Protein AF-A0A851IDZ9-F1 (afdb_monomer_lite)

Structure (mmCIF, N/CA/C/O backbone):
data_AF-A0A851IDZ9-F1
#
_entry.id   AF-A0A851IDZ9-F1
#
loop_
_atom_site.group_PDB
_atom_site.id
_atom_site.type_symbol
_atom_site.label_atom_id
_atom_site.label_alt_id
_atom_site.label_comp_id
_atom_site.label_asym_id
_atom_site.label_entity_id
_atom_site.label_seq_id
_atom_site.pdbx_PDB_ins_code
_atom_site.Cartn_x
_atom_site.Cartn_y
_atom_site.Cartn_z
_atom_site.occupancy
_atom_site.B_iso_or_equiv
_atom_site.auth_seq_id
_atom_site.auth_comp_id
_atom_site.auth_asym_id
_atom_site.auth_atom_id
_atom_site.pdbx_PDB_model_num
ATOM 1 N N . MET A 1 1 ? -1.027 18.548 -7.393 1.00 31.14 1 MET A N 1
ATOM 2 C CA . MET A 1 1 ? -0.054 17.933 -8.319 1.00 31.14 1 MET A CA 1
ATOM 3 C C . MET A 1 1 ? 0.039 16.467 -7.934 1.00 31.14 1 MET A C 1
ATOM 5 O O . MET A 1 1 ? -0.085 16.217 -6.736 1.00 31.14 1 MET A O 1
ATOM 9 N N . PRO A 1 2 ? 0.112 15.512 -8.876 1.00 32.09 2 PRO A N 1
ATOM 10 C CA . PRO A 1 2 ? 0.252 14.112 -8.500 1.00 32.09 2 PRO A CA 1
ATOM 11 C C . PRO A 1 2 ? 1.582 13.961 -7.755 1.00 32.09 2 PRO A C 1
ATOM 13 O O . PRO A 1 2 ? 2.601 14.495 -8.183 1.00 32.09 2 PRO A O 1
ATOM 16 N N . SER A 1 3 ? 1.532 13.347 -6.579 1.00 38.06 3 SER A N 1
ATOM 17 C CA . SER A 1 3 ? 2.697 13.054 -5.751 1.00 38.06 3 SER A CA 1
ATOM 18 C C . SER A 1 3 ? 3.421 11.855 -6.362 1.00 38.06 3 SER A C 1
ATOM 20 O O . SER A 1 3 ? 3.172 10.710 -5.983 1.00 38.06 3 SER A O 1
ATOM 22 N N . GLU A 1 4 ? 4.211 12.110 -7.397 1.00 49.88 4 GLU A N 1
ATOM 23 C CA . GLU A 1 4 ? 5.034 11.104 -8.064 1.00 49.88 4 GLU A CA 1
ATOM 24 C C . GLU A 1 4 ? 6.410 11.092 -7.390 1.00 49.88 4 GLU A C 1
ATOM 26 O O . GLU A 1 4 ? 7.026 12.140 -7.203 1.00 49.88 4 GLU A O 1
ATOM 31 N N . ALA A 1 5 ? 6.875 9.916 -6.962 1.00 55.44 5 ALA A N 1
ATOM 32 C CA . ALA A 1 5 ? 8.183 9.782 -6.331 1.00 55.44 5 ALA A CA 1
ATOM 33 C C . ALA A 1 5 ? 9.280 10.003 -7.384 1.00 55.44 5 ALA A C 1
ATOM 35 O O . ALA A 1 5 ? 9.363 9.237 -8.346 1.00 55.44 5 ALA A O 1
ATOM 36 N N . TYR A 1 6 ? 10.113 11.035 -7.207 1.00 66.38 6 TYR A N 1
ATOM 37 C CA . TYR A 1 6 ? 11.166 11.405 -8.165 1.00 66.38 6 TYR A CA 1
ATOM 38 C C . TYR A 1 6 ? 12.322 10.415 -8.213 1.00 66.38 6 TYR A C 1
ATOM 40 O O . TYR A 1 6 ? 12.927 10.240 -9.266 1.00 66.38 6 TYR A O 1
ATOM 48 N N . TYR A 1 7 ? 12.606 9.755 -7.096 1.00 65.25 7 TYR A N 1
ATOM 49 C CA . TYR A 1 7 ? 13.615 8.714 -7.005 1.00 65.25 7 TYR A CA 1
ATOM 50 C C . TYR A 1 7 ? 13.026 7.513 -6.274 1.00 65.25 7 TYR A C 1
ATOM 52 O O . TYR A 1 7 ? 12.193 7.654 -5.380 1.00 65.25 7 TYR A O 1
ATOM 60 N N . THR A 1 8 ? 13.411 6.311 -6.678 1.00 67.44 8 THR A N 1
ATOM 61 C CA . THR A 1 8 ? 12.934 5.062 -6.084 1.00 67.44 8 THR A CA 1
ATOM 62 C C . THR A 1 8 ? 14.120 4.143 -5.871 1.00 67.44 8 THR A C 1
ATOM 64 O O . THR A 1 8 ? 14.791 3.763 -6.826 1.00 67.44 8 THR A O 1
ATOM 67 N N . LEU A 1 9 ? 14.368 3.791 -4.612 1.00 65.50 9 LEU A N 1
ATOM 68 C CA . LEU A 1 9 ? 15.303 2.741 -4.234 1.00 65.50 9 LEU A CA 1
ATOM 69 C C . LEU A 1 9 ? 14.525 1.455 -4.014 1.00 65.50 9 LEU A C 1
ATOM 71 O O . LEU A 1 9 ? 13.500 1.434 -3.332 1.00 65.50 9 LEU A O 1
ATOM 75 N N . LEU A 1 10 ? 15.033 0.377 -4.580 1.00 58.62 10 LEU A N 1
ATOM 76 C CA . LEU A 1 10 ? 14.329 -0.879 -4.639 1.00 58.62 10 LEU A CA 1
ATOM 77 C C . LEU A 1 10 ? 15.283 -2.015 -4.293 1.00 58.62 10 LEU A C 1
ATOM 79 O O . LEU A 1 10 ? 16.292 -2.198 -4.958 1.00 58.62 10 LEU A O 1
ATOM 83 N N . ILE A 1 11 ? 14.986 -2.774 -3.240 1.00 51.00 11 ILE A N 1
ATOM 84 C CA . ILE A 1 11 ? 15.907 -3.775 -2.690 1.00 51.00 11 ILE A CA 1
ATOM 85 C C . ILE A 1 11 ? 15.270 -5.159 -2.804 1.00 51.00 11 ILE A C 1
ATOM 87 O O . ILE A 1 11 ? 14.177 -5.383 -2.287 1.00 51.00 11 ILE A O 1
ATOM 91 N N . ASN A 1 12 ? 15.958 -6.103 -3.451 1.00 42.69 12 ASN A N 1
ATOM 92 C CA . ASN A 1 12 ? 15.480 -7.485 -3.615 1.00 42.69 12 ASN A CA 1
ATOM 93 C C . ASN A 1 12 ? 16.128 -8.487 -2.635 1.00 42.69 12 ASN A C 1
ATOM 95 O O . ASN A 1 12 ? 16.043 -9.696 -2.837 1.00 42.69 12 ASN A O 1
ATOM 99 N N . GLY A 1 13 ? 16.798 -7.990 -1.591 1.00 34.16 13 GLY A N 1
ATOM 100 C CA . GLY A 1 13 ? 17.458 -8.791 -0.553 1.00 34.16 13 GLY A CA 1
ATOM 101 C C . GLY A 1 13 ? 18.897 -9.223 -0.868 1.00 34.16 13 GLY A C 1
ATOM 102 O O . GLY A 1 13 ? 19.586 -9.670 0.043 1.00 34.16 13 GLY A O 1
ATOM 103 N N . ASP A 1 14 ? 19.361 -9.053 -2.110 1.00 36.03 14 ASP A N 1
ATOM 104 C CA . ASP A 1 14 ? 20.763 -9.252 -2.534 1.00 36.03 14 ASP A CA 1
ATOM 105 C C . ASP A 1 14 ? 21.365 -7.953 -3.094 1.00 36.03 14 ASP A C 1
ATOM 107 O O . ASP A 1 14 ? 22.528 -7.634 -2.856 1.00 36.03 14 ASP A O 1
ATOM 111 N N . ARG A 1 15 ? 20.562 -7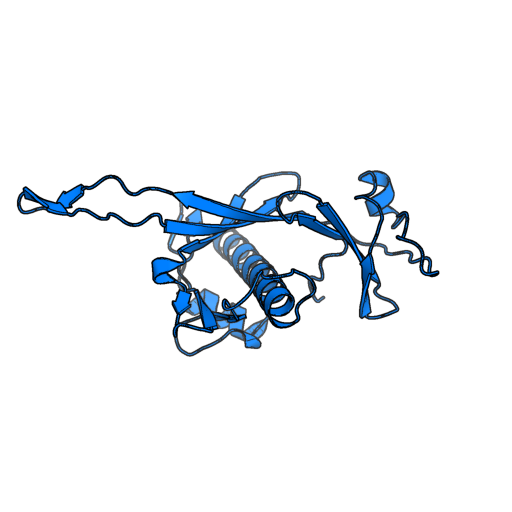.177 -3.832 1.00 41.12 15 ARG A N 1
ATOM 112 C CA . ARG A 1 15 ? 20.981 -5.954 -4.523 1.00 41.12 15 ARG A CA 1
ATOM 113 C C . ARG A 1 15 ? 19.942 -4.859 -4.360 1.00 41.12 15 ARG A C 1
ATOM 115 O O . ARG A 1 15 ? 18.760 -5.130 -4.129 1.00 41.12 15 ARG A O 1
ATOM 122 N N . PHE A 1 16 ? 20.400 -3.628 -4.515 1.00 53.44 16 PHE A N 1
ATOM 123 C CA . PHE A 1 16 ? 19.540 -2.473 -4.680 1.00 53.44 16 PHE A CA 1
ATOM 124 C C . PHE A 1 16 ? 19.518 -2.039 -6.150 1.00 53.44 16 PHE A C 1
ATOM 126 O O . PHE A 1 16 ? 20.484 -2.226 -6.887 1.00 53.44 16 PHE A O 1
ATOM 133 N N . PHE A 1 17 ? 18.383 -1.497 -6.566 1.00 65.50 17 PHE A N 1
ATOM 134 C CA . PHE A 1 17 ? 18.135 -0.909 -7.870 1.00 65.50 17 PHE A CA 1
ATOM 135 C C . PHE A 1 17 ? 17.598 0.491 -7.629 1.00 65.50 17 PHE A C 1
ATOM 137 O O . PHE A 1 17 ? 16.681 0.676 -6.827 1.00 65.50 17 PHE A O 1
ATOM 144 N N . CYS A 1 18 ? 18.160 1.464 -8.324 1.00 72.31 18 CYS A N 1
ATOM 145 C CA . CYS A 1 18 ? 17.776 2.854 -8.182 1.00 72.31 18 CYS A CA 1
ATOM 146 C C . CYS A 1 18 ? 17.076 3.298 -9.463 1.00 72.31 18 CYS A C 1
ATOM 148 O O . CYS A 1 18 ? 17.493 2.946 -10.566 1.00 72.31 18 CYS A O 1
ATOM 150 N N . TYR A 1 19 ? 16.010 4.075 -9.326 1.00 72.62 19 TYR A N 1
ATOM 151 C CA . TYR A 1 19 ? 15.266 4.636 -10.445 1.00 72.62 19 TYR A CA 1
ATOM 152 C C . TYR A 1 19 ? 15.019 6.121 -10.219 1.00 72.62 19 TYR A C 1
ATOM 154 O O . TYR A 1 19 ? 14.838 6.553 -9.082 1.00 72.62 19 TYR A O 1
ATOM 162 N N . LYS A 1 20 ? 14.962 6.890 -11.305 1.00 77.31 20 LYS A N 1
ATOM 163 C CA . LYS A 1 20 ? 14.536 8.290 -11.327 1.00 77.31 20 LYS A CA 1
ATOM 164 C C . LYS A 1 20 ? 13.303 8.435 -12.213 1.00 77.31 20 LYS A C 1
ATOM 166 O O . LYS A 1 20 ? 13.263 7.882 -13.309 1.00 77.31 20 LYS A O 1
ATOM 171 N N . TYR A 1 21 ? 12.307 9.191 -11.773 1.00 72.00 21 TYR A N 1
ATOM 172 C CA . TYR A 1 21 ? 11.156 9.515 -12.600 1.00 72.00 21 TYR A CA 1
ATOM 173 C C . TYR A 1 21 ? 11.508 10.595 -13.629 1.00 72.00 21 TYR A C 1
ATOM 175 O O . TYR A 1 21 ? 11.949 11.697 -13.299 1.00 72.00 21 TYR A O 1
ATOM 183 N N . ALA A 1 22 ? 11.314 10.263 -14.898 1.00 72.62 22 ALA A N 1
ATOM 184 C CA . ALA A 1 22 ? 11.552 11.122 -16.038 1.00 72.62 22 ALA A CA 1
ATOM 185 C C . ALA A 1 22 ? 10.259 11.834 -16.447 1.00 72.62 22 ALA A C 1
ATOM 187 O O . ALA A 1 22 ? 9.504 11.312 -17.268 1.00 72.62 22 ALA A O 1
ATOM 188 N N . THR A 1 23 ? 10.020 13.050 -15.951 1.00 67.19 23 THR A N 1
ATOM 189 C CA . THR A 1 23 ? 8.781 13.802 -16.236 1.00 67.19 23 THR A CA 1
ATOM 190 C C . THR A 1 23 ? 8.528 13.990 -17.736 1.00 67.19 23 THR A C 1
ATOM 192 O O . THR A 1 23 ? 7.392 13.914 -18.190 1.00 67.19 23 THR A O 1
ATOM 195 N N . ASN A 1 24 ? 9.588 14.163 -18.535 1.00 70.31 24 ASN A N 1
ATOM 196 C CA . ASN A 1 24 ? 9.477 14.366 -19.987 1.00 70.31 24 ASN A CA 1
ATOM 197 C C . ASN A 1 24 ? 8.995 13.118 -20.739 1.00 70.31 24 ASN A C 1
ATOM 199 O O . ASN A 1 24 ? 8.400 13.233 -21.807 1.00 70.31 24 ASN A O 1
ATOM 203 N N . ALA A 1 25 ? 9.290 11.935 -20.202 1.00 66.44 25 ALA A N 1
ATOM 204 C CA . ALA A 1 25 ? 8.945 10.650 -20.801 1.00 66.44 25 ALA A CA 1
ATOM 205 C C . ALA A 1 25 ? 7.818 9.932 -20.038 1.00 66.44 25 ALA A C 1
ATOM 207 O O . ALA A 1 25 ? 7.364 8.881 -20.479 1.00 66.44 25 ALA A O 1
ATOM 208 N N . ASN A 1 26 ? 7.363 10.507 -18.918 1.00 68.88 26 ASN A N 1
ATOM 209 C CA . ASN A 1 26 ? 6.345 9.954 -18.029 1.00 68.88 26 ASN A CA 1
ATOM 210 C C . ASN A 1 26 ? 6.640 8.489 -17.640 1.00 68.88 26 ASN A C 1
ATOM 212 O O . ASN A 1 26 ? 5.757 7.630 -17.678 1.00 68.88 26 ASN A O 1
ATOM 216 N N . GLN A 1 27 ? 7.909 8.196 -17.334 1.00 68.56 27 GLN A N 1
ATOM 217 C CA . GLN A 1 27 ? 8.403 6.849 -17.032 1.00 68.56 27 GLN A CA 1
ATOM 218 C C . GLN A 1 27 ? 9.552 6.883 -16.019 1.00 68.56 27 GLN A C 1
ATOM 220 O O . GLN A 1 27 ? 10.217 7.904 -15.866 1.00 68.56 27 GLN A O 1
ATOM 225 N N . TYR A 1 28 ? 9.835 5.755 -15.370 1.00 69.25 28 TYR A N 1
ATOM 226 C CA . TYR A 1 28 ? 11.022 5.592 -14.530 1.00 69.25 28 TYR A CA 1
ATOM 227 C C . TYR A 1 28 ? 12.225 5.133 -15.363 1.00 69.25 28 TYR A C 1
ATOM 229 O O . TYR A 1 28 ? 12.114 4.200 -16.155 1.00 69.25 28 TYR A O 1
ATOM 237 N N . ILE A 1 29 ? 13.373 5.782 -15.168 1.00 76.44 29 ILE A N 1
ATOM 238 C CA . ILE A 1 29 ? 14.669 5.406 -15.746 1.00 76.44 29 ILE A CA 1
ATOM 239 C C . ILE A 1 29 ? 15.566 4.816 -14.659 1.00 76.44 29 ILE A C 1
ATOM 241 O O . ILE A 1 29 ? 15.607 5.331 -13.545 1.00 76.44 29 ILE A O 1
ATOM 245 N N . GLN A 1 30 ? 16.275 3.731 -14.962 1.00 73.25 30 GLN A N 1
ATOM 246 C CA . GLN A 1 30 ? 17.184 3.105 -14.004 1.00 73.25 30 GLN A CA 1
ATOM 247 C C . GLN A 1 30 ? 18.492 3.903 -13.896 1.00 73.25 30 GLN A C 1
ATOM 249 O O . GLN A 1 30 ? 19.082 4.296 -14.903 1.00 73.25 30 GLN A O 1
ATOM 254 N N . ILE A 1 31 ? 18.954 4.126 -12.670 1.00 80.12 31 ILE A N 1
ATOM 255 C CA . ILE A 1 31 ? 20.204 4.818 -12.340 1.00 80.12 31 ILE A CA 1
ATOM 256 C C . ILE A 1 31 ? 21.126 3.870 -11.562 1.00 80.12 31 ILE A C 1
ATOM 258 O O . ILE A 1 31 ? 20.655 2.914 -10.943 1.00 80.12 31 ILE A O 1
ATOM 262 N N . GLU A 1 32 ? 22.438 4.079 -11.667 1.00 74.50 32 GLU A N 1
ATOM 263 C CA . GLU A 1 32 ? 23.444 3.163 -11.108 1.00 74.50 32 GLU A CA 1
ATOM 264 C C . GLU A 1 32 ? 23.360 3.077 -9.582 1.00 74.50 32 GLU A C 1
ATOM 266 O O . GLU A 1 32 ? 23.427 1.985 -9.020 1.00 74.50 32 GLU A O 1
ATOM 271 N N . ASP A 1 33 ? 23.169 4.222 -8.932 1.00 71.69 33 ASP A N 1
ATOM 272 C CA . ASP A 1 33 ? 23.018 4.352 -7.488 1.00 71.69 33 ASP A CA 1
ATOM 273 C C . ASP A 1 33 ? 22.138 5.570 -7.165 1.00 71.69 33 ASP A C 1
ATOM 275 O O . ASP A 1 33 ? 21.849 6.396 -8.042 1.00 71.69 33 ASP A O 1
ATOM 279 N N . LEU A 1 34 ? 21.691 5.684 -5.913 1.00 72.38 34 LEU A N 1
ATOM 280 C CA . LEU A 1 34 ? 21.079 6.913 -5.431 1.00 72.38 34 LEU A CA 1
ATOM 281 C C . LEU A 1 34 ? 22.136 8.026 -5.463 1.00 72.38 34 LEU A C 1
ATOM 283 O O . LEU A 1 34 ? 23.223 7.845 -4.909 1.00 72.38 34 LEU A O 1
ATOM 287 N N . PRO A 1 35 ? 21.848 9.175 -6.093 1.00 72.81 35 PRO A N 1
ATOM 288 C CA . PRO A 1 35 ? 22.752 10.309 -6.037 1.00 72.81 35 PRO A CA 1
ATOM 289 C C . PRO A 1 35 ? 22.894 10.804 -4.597 1.00 72.81 35 PRO A C 1
ATOM 291 O O . PRO A 1 35 ? 21.994 10.636 -3.774 1.00 72.81 35 PRO A O 1
ATOM 294 N N . GLU A 1 36 ? 24.005 11.480 -4.313 1.00 70.44 36 GLU A N 1
ATOM 295 C CA . GLU A 1 36 ? 24.123 12.291 -3.101 1.00 70.44 36 GLU A CA 1
ATOM 296 C C . GLU A 1 36 ? 22.953 13.276 -3.017 1.00 70.44 36 GLU A C 1
ATOM 298 O O . GLU A 1 36 ? 22.480 13.772 -4.040 1.00 70.44 36 GLU A O 1
ATOM 303 N N . TYR A 1 37 ? 22.495 13.589 -1.807 1.00 56.03 37 TYR A N 1
ATOM 304 C CA . TYR A 1 37 ? 21.296 14.409 -1.602 1.00 56.03 37 TYR A CA 1
ATOM 305 C C . TYR A 1 37 ? 21.325 15.731 -2.393 1.00 56.03 37 TYR A C 1
ATOM 307 O O . TYR A 1 37 ? 20.370 16.063 -3.090 1.00 56.03 37 TYR A O 1
ATOM 315 N N . GLU A 1 38 ? 22.459 16.435 -2.375 1.00 68.56 38 GLU A N 1
ATOM 316 C CA . GLU A 1 38 ? 22.666 17.668 -3.151 1.00 68.56 38 GLU A CA 1
ATOM 317 C C . GLU A 1 38 ? 22.504 17.446 -4.666 1.00 68.56 38 GLU A C 1
ATOM 319 O O . GLU A 1 38 ? 21.908 18.267 -5.360 1.00 68.56 38 GLU A O 1
ATOM 324 N N . ALA A 1 39 ? 22.973 16.306 -5.177 1.00 67.56 39 ALA A N 1
ATOM 325 C CA . ALA A 1 39 ? 22.799 15.913 -6.573 1.00 67.56 39 ALA A CA 1
ATOM 326 C C . ALA A 1 39 ? 21.340 15.522 -6.876 1.00 67.56 39 ALA A C 1
ATOM 328 O O . ALA A 1 39 ? 20.824 15.818 -7.953 1.00 67.56 39 ALA A O 1
ATOM 329 N N . MET A 1 40 ? 20.621 14.929 -5.917 1.00 67.62 40 MET A N 1
ATOM 330 C CA . MET A 1 40 ? 19.191 14.644 -6.077 1.00 67.62 40 MET A CA 1
ATOM 331 C C . MET A 1 40 ? 18.373 15.931 -6.246 1.00 67.62 40 MET A C 1
ATOM 333 O O . MET A 1 40 ? 17.473 15.947 -7.091 1.00 67.62 40 MET A O 1
ATOM 337 N N . LEU A 1 41 ? 18.712 16.997 -5.504 1.00 63.19 41 LEU A N 1
ATOM 338 C CA . LEU A 1 41 ? 18.066 18.317 -5.587 1.00 63.19 41 LEU A CA 1
ATOM 339 C C . LEU A 1 41 ? 18.275 19.001 -6.943 1.00 63.19 41 LEU A C 1
ATOM 341 O O . LEU A 1 41 ? 17.380 19.687 -7.435 1.00 63.19 41 LEU A O 1
ATOM 345 N N . THR A 1 42 ? 19.447 18.818 -7.553 1.00 70.06 42 THR A N 1
ATOM 346 C CA . THR A 1 42 ? 19.761 19.367 -8.881 1.00 70.06 42 THR A CA 1
ATOM 347 C C . THR A 1 42 ? 19.315 18.454 -10.021 1.00 70.06 42 THR A C 1
ATOM 349 O O . THR A 1 42 ? 19.398 18.829 -11.189 1.00 70.06 42 THR A O 1
ATOM 352 N N . GLY A 1 43 ? 18.814 17.256 -9.710 1.00 65.69 43 GLY A N 1
ATOM 353 C CA . GLY A 1 43 ? 18.435 16.272 -10.714 1.00 65.69 43 GLY A CA 1
ATOM 354 C C . GLY A 1 43 ? 19.619 15.502 -11.311 1.00 65.69 43 GLY A C 1
ATOM 355 O O . GLY A 1 43 ? 19.431 14.787 -12.296 1.00 65.69 43 GLY A O 1
ATOM 356 N N . GLU A 1 44 ? 20.819 15.624 -10.759 1.00 68.69 44 GLU A N 1
ATOM 357 C CA . GLU A 1 44 ? 22.012 14.930 -11.233 1.00 68.69 44 GLU A CA 1
ATOM 358 C C . GLU A 1 44 ? 21.974 13.447 -10.838 1.00 68.69 44 GLU A C 1
ATOM 360 O O . GLU A 1 44 ? 21.856 13.089 -9.670 1.00 68.69 44 GLU A O 1
ATOM 365 N N . CYS A 1 45 ? 22.077 12.553 -11.822 1.00 67.81 45 CYS A N 1
ATOM 366 C CA . CYS A 1 45 ? 22.159 11.112 -11.596 1.00 67.81 45 CYS A CA 1
ATOM 367 C C . CYS A 1 45 ? 22.947 10.424 -12.713 1.00 67.81 45 CYS A C 1
ATOM 369 O O . CYS A 1 45 ? 22.926 10.870 -13.864 1.00 67.81 45 CYS A O 1
ATOM 371 N N . VAL A 1 46 ? 23.589 9.299 -12.397 1.00 70.44 46 VAL A N 1
ATOM 372 C CA . VAL A 1 46 ? 24.237 8.446 -13.400 1.00 70.44 46 VAL A CA 1
ATOM 373 C C . VAL A 1 46 ? 23.222 7.410 -13.869 1.00 70.44 46 VAL A C 1
ATOM 375 O O . VAL A 1 46 ? 22.882 6.488 -13.132 1.00 70.44 46 VAL A O 1
ATOM 378 N N . ALA A 1 47 ? 22.687 7.586 -15.076 1.00 61.91 47 ALA A N 1
ATOM 379 C CA . ALA A 1 47 ? 21.795 6.601 -15.676 1.00 61.91 47 ALA A CA 1
ATOM 380 C C . ALA A 1 47 ? 22.566 5.313 -15.998 1.00 61.91 47 ALA A C 1
ATOM 382 O O . ALA A 1 47 ? 23.670 5.374 -16.544 1.00 61.91 47 ALA A O 1
ATOM 383 N N . VAL A 1 48 ? 21.962 4.154 -15.721 1.00 64.94 48 VAL A N 1
ATOM 384 C CA . VAL A 1 48 ? 22.446 2.887 -16.284 1.00 64.94 48 VAL A CA 1
ATOM 385 C C . VAL A 1 48 ? 22.227 2.996 -17.788 1.00 64.94 48 VAL A C 1
ATOM 387 O O . VAL A 1 48 ? 21.096 3.197 -18.214 1.00 64.94 48 VAL A O 1
ATOM 390 N N . VAL A 1 49 ? 23.308 2.955 -18.567 1.00 51.25 49 VAL A N 1
ATOM 391 C CA . VAL A 1 49 ? 23.352 3.380 -19.976 1.00 51.25 49 VAL A CA 1
ATOM 392 C C . VAL A 1 49 ? 22.147 2.898 -20.807 1.00 51.25 49 VAL A C 1
ATOM 394 O O . VAL A 1 49 ? 22.157 1.799 -21.352 1.00 51.25 49 VAL A O 1
ATOM 397 N N . ASP A 1 50 ? 21.158 3.779 -20.967 1.00 41.12 50 ASP A N 1
ATOM 398 C CA . ASP A 1 50 ? 20.596 4.175 -22.255 1.00 41.12 50 ASP A CA 1
ATOM 399 C C . ASP A 1 50 ? 20.305 5.689 -22.220 1.00 41.12 50 ASP A C 1
ATOM 401 O O . ASP A 1 50 ? 19.925 6.259 -21.195 1.00 41.12 50 ASP A O 1
ATOM 405 N N . ASN A 1 51 ? 20.627 6.371 -23.315 1.00 38.28 51 ASN A N 1
ATOM 406 C CA . ASN A 1 51 ? 20.946 7.801 -23.342 1.00 38.28 51 ASN A CA 1
ATOM 407 C C . ASN A 1 51 ? 19.732 8.724 -23.119 1.00 38.28 51 ASN A C 1
ATOM 409 O O . ASN A 1 51 ? 18.883 8.860 -23.999 1.00 38.28 51 ASN A O 1
ATOM 413 N N . GLY A 1 52 ? 19.724 9.491 -22.025 1.00 37.66 52 GLY A N 1
ATOM 414 C CA . GLY A 1 52 ? 18.848 10.659 -21.885 1.00 37.66 52 GLY A CA 1
ATOM 415 C C . GLY A 1 52 ? 19.053 11.409 -20.571 1.00 37.66 52 GLY A C 1
ATOM 416 O O . GLY A 1 52 ? 18.749 10.881 -19.507 1.00 37.66 52 GLY A O 1
ATOM 417 N N . SER A 1 53 ? 19.560 12.647 -20.626 1.00 33.97 53 SER A N 1
ATOM 418 C CA . SER A 1 53 ? 19.650 13.505 -19.438 1.00 33.97 53 SER A CA 1
ATOM 419 C C . SER A 1 53 ? 18.274 14.061 -19.061 1.00 33.97 53 SER A C 1
ATOM 421 O O . SER A 1 53 ? 17.471 14.403 -19.931 1.00 33.97 53 SER A O 1
ATOM 423 N N . LEU A 1 54 ? 18.002 14.173 -17.758 1.00 37.19 54 LEU A N 1
ATOM 424 C CA . LEU A 1 54 ? 16.767 14.752 -17.228 1.00 37.19 54 LEU A CA 1
ATOM 425 C C . LEU A 1 54 ? 17.065 15.663 -16.047 1.00 37.19 54 LEU A C 1
ATOM 427 O O . LEU A 1 54 ? 17.583 15.217 -15.028 1.00 37.19 54 LEU A O 1
ATOM 431 N N . ASN A 1 55 ? 16.669 16.920 -16.197 1.00 33.44 55 ASN A N 1
ATOM 432 C CA . ASN A 1 55 ? 16.684 17.956 -15.175 1.00 33.44 55 ASN A CA 1
ATOM 433 C C . ASN A 1 55 ? 15.295 17.997 -14.511 1.00 33.44 55 ASN A C 1
ATOM 435 O O . ASN A 1 55 ? 14.296 17.978 -15.235 1.00 33.44 55 ASN A O 1
ATOM 439 N N . THR A 1 56 ? 15.204 18.026 -13.180 1.00 37.16 56 THR A N 1
ATOM 440 C CA . THR A 1 56 ? 13.913 18.074 -12.462 1.00 37.16 56 THR A CA 1
ATOM 441 C C . THR A 1 56 ? 14.040 18.908 -11.190 1.00 37.16 56 THR A C 1
ATOM 443 O O . THR A 1 56 ? 14.706 18.485 -10.253 1.00 37.16 56 THR A O 1
ATOM 446 N N . GLU A 1 57 ? 13.380 20.068 -11.159 1.00 35.16 57 GLU A N 1
ATOM 447 C CA . GLU A 1 57 ? 13.205 20.904 -9.965 1.00 35.16 57 GLU A CA 1
ATOM 448 C C . GLU A 1 57 ? 12.038 20.354 -9.123 1.00 35.16 57 GLU A C 1
ATOM 450 O O . GLU A 1 57 ? 10.881 20.398 -9.550 1.00 35.16 57 GLU A O 1
ATOM 455 N N . GLY A 1 58 ? 12.324 19.822 -7.931 1.00 39.47 58 GLY A N 1
ATOM 456 C CA . GLY A 1 58 ? 11.312 19.323 -6.996 1.00 39.47 58 GLY A CA 1
ATOM 457 C C . GLY A 1 58 ? 11.905 18.916 -5.645 1.00 39.47 58 GLY A C 1
ATOM 458 O O . GLY A 1 58 ? 13.089 18.614 -5.553 1.00 39.47 58 GLY A O 1
ATOM 459 N N . ASN A 1 59 ? 11.080 18.917 -4.594 1.00 42.84 59 ASN A N 1
ATOM 460 C CA . ASN A 1 59 ? 11.468 18.384 -3.285 1.00 42.84 59 ASN A CA 1
ATOM 461 C C . ASN A 1 59 ? 11.509 16.848 -3.352 1.00 42.84 59 ASN A C 1
ATOM 463 O O . ASN A 1 59 ? 10.558 16.225 -3.829 1.00 42.84 59 ASN A O 1
ATOM 467 N N . THR A 1 60 ? 12.597 16.252 -2.872 1.00 48.78 60 THR A N 1
ATOM 468 C CA . THR A 1 60 ? 12.803 14.798 -2.836 1.00 48.78 60 THR A CA 1
ATOM 469 C C . THR A 1 60 ? 12.165 14.204 -1.577 1.00 48.78 60 THR A C 1
ATOM 471 O O . THR A 1 60 ? 12.467 14.652 -0.478 1.00 48.78 60 THR A O 1
ATOM 474 N N . GLU A 1 61 ? 11.324 13.177 -1.728 1.00 53.66 61 GLU A N 1
ATOM 475 C CA . GLU A 1 61 ? 10.752 12.388 -0.622 1.00 53.66 61 GLU A CA 1
ATOM 476 C C . GLU A 1 61 ? 11.192 10.922 -0.758 1.00 53.66 61 GLU A C 1
ATOM 478 O O . GLU A 1 61 ? 11.152 10.363 -1.860 1.00 53.66 61 GLU A O 1
ATOM 483 N N . ILE A 1 62 ? 11.616 10.293 0.346 1.00 59.03 62 ILE A N 1
ATOM 484 C CA . ILE A 1 62 ? 12.069 8.893 0.360 1.00 59.03 62 ILE A CA 1
ATOM 485 C C . ILE A 1 62 ? 10.998 8.016 1.010 1.00 59.03 62 ILE A C 1
ATOM 487 O O . ILE A 1 62 ? 10.651 8.184 2.180 1.00 59.03 62 ILE A O 1
ATOM 491 N N . PHE A 1 63 ? 10.521 7.025 0.254 1.00 64.12 63 PHE A N 1
ATOM 492 C CA . PHE A 1 63 ? 9.629 5.981 0.754 1.00 64.12 63 PHE A CA 1
ATOM 493 C C . PHE A 1 63 ? 10.388 4.662 0.892 1.00 64.12 63 PHE A C 1
ATOM 495 O O . PHE A 1 63 ? 10.998 4.186 -0.065 1.00 64.12 63 PHE A O 1
ATOM 502 N N . SER A 1 64 ? 10.312 4.046 2.071 1.00 66.56 64 SER A N 1
ATOM 503 C CA . SER A 1 64 ? 10.870 2.716 2.333 1.00 66.56 64 SER A CA 1
ATOM 504 C C . SER A 1 64 ? 9.744 1.698 2.484 1.00 66.56 64 SER A C 1
ATOM 506 O O . SER A 1 64 ? 8.772 1.940 3.206 1.00 66.56 64 SER A O 1
ATOM 508 N N . ILE A 1 65 ? 9.862 0.558 1.796 1.00 75.19 65 ILE A N 1
ATOM 509 C CA . ILE A 1 65 ? 8.923 -0.563 1.902 1.00 75.19 65 ILE A CA 1
ATOM 510 C C . ILE A 1 65 ? 9.675 -1.775 2.444 1.00 75.19 65 ILE A C 1
ATOM 512 O O . ILE A 1 65 ? 10.568 -2.312 1.792 1.00 75.19 65 ILE A O 1
ATOM 516 N N . GLY A 1 66 ? 9.292 -2.216 3.640 1.00 68.81 66 GLY A N 1
ATOM 517 C CA . GLY A 1 66 ? 9.893 -3.360 4.319 1.00 68.81 66 GLY A CA 1
ATOM 518 C C . GLY A 1 66 ? 8.901 -4.497 4.529 1.00 68.81 66 GLY A C 1
ATOM 519 O O . GLY A 1 66 ? 7.737 -4.272 4.868 1.00 68.81 66 GLY A O 1
ATOM 520 N N . PHE A 1 67 ? 9.383 -5.732 4.394 1.00 74.12 67 PHE A N 1
ATOM 521 C CA . PHE A 1 67 ? 8.662 -6.932 4.815 1.00 74.12 67 PHE A CA 1
ATOM 522 C C . PHE A 1 67 ? 9.209 -7.390 6.163 1.00 74.12 67 PHE A C 1
ATOM 524 O O . PHE A 1 67 ? 10.384 -7.733 6.283 1.00 74.12 67 PHE A O 1
ATOM 531 N N . VAL A 1 68 ? 8.357 -7.414 7.183 1.00 69.44 68 VAL A N 1
ATOM 532 C CA . VAL A 1 68 ? 8.737 -7.831 8.534 1.00 69.44 68 VAL A CA 1
ATOM 533 C C . VAL A 1 68 ? 7.890 -9.020 8.947 1.00 69.44 68 VAL A C 1
ATOM 535 O O . VAL A 1 68 ? 6.665 -8.937 8.990 1.00 69.44 68 VAL A O 1
ATOM 538 N N . THR A 1 69 ? 8.535 -10.127 9.296 1.00 67.94 69 THR A N 1
ATOM 539 C CA . THR A 1 69 ? 7.867 -11.251 9.956 1.00 67.94 69 THR A CA 1
ATOM 540 C C . THR A 1 69 ? 7.850 -11.021 11.459 1.00 67.94 69 THR A C 1
ATOM 542 O O . THR A 1 69 ? 8.912 -10.847 12.059 1.00 67.94 69 THR A O 1
ATOM 545 N N . TYR A 1 70 ? 6.683 -11.086 12.096 1.00 66.69 70 TYR A N 1
ATOM 546 C CA . TYR A 1 70 ? 6.600 -11.133 13.556 1.00 66.69 70 TYR A CA 1
ATOM 547 C C . TYR A 1 70 ? 5.841 -12.344 14.066 1.00 66.69 70 TYR A C 1
ATOM 549 O O . TYR A 1 70 ? 4.892 -12.850 13.467 1.00 66.69 70 TYR A O 1
ATOM 557 N N . TRP A 1 71 ? 6.280 -12.786 15.237 1.00 59.16 71 TRP A N 1
ATOM 558 C CA . TRP A 1 71 ? 5.712 -13.910 15.950 1.00 59.16 71 TRP A CA 1
ATOM 559 C C . TRP A 1 71 ? 4.782 -13.405 17.048 1.00 59.16 71 TRP A C 1
ATOM 561 O O . TRP A 1 71 ? 5.201 -12.648 17.927 1.00 59.16 71 TRP A O 1
ATOM 571 N N . LYS A 1 72 ? 3.521 -13.843 17.043 1.00 59.31 72 LYS A N 1
ATOM 572 C CA . LYS A 1 72 ? 2.640 -13.619 18.190 1.00 59.31 72 LYS A CA 1
ATOM 573 C C . LYS A 1 72 ? 2.847 -14.728 19.212 1.00 59.31 72 LYS A C 1
ATOM 575 O O . LYS A 1 72 ? 2.495 -15.881 18.981 1.00 59.31 72 LYS A O 1
ATOM 580 N N . ALA A 1 73 ? 3.417 -14.376 20.361 1.00 56.22 73 ALA A N 1
ATOM 581 C CA . ALA A 1 73 ? 3.408 -15.268 21.510 1.00 56.22 73 ALA A CA 1
ATOM 582 C C . ALA A 1 73 ? 1.952 -15.537 21.929 1.00 56.22 73 ALA A C 1
ATOM 584 O O . ALA A 1 73 ? 1.115 -14.633 21.937 1.00 56.22 73 ALA A O 1
ATOM 585 N N . SER A 1 74 ? 1.655 -16.795 22.248 1.00 63.03 74 SER A N 1
ATOM 586 C CA . SER A 1 74 ? 0.336 -17.241 22.701 1.00 63.03 74 SER A CA 1
ATOM 587 C C . SER A 1 74 ? -0.189 -16.386 23.854 1.00 63.03 74 SER A C 1
ATOM 589 O O . SER A 1 74 ? 0.554 -16.103 24.795 1.00 63.03 74 SER A O 1
ATOM 591 N N . TRP A 1 75 ? -1.474 -16.038 23.814 1.00 65.94 75 TRP A N 1
ATOM 592 C CA . TRP A 1 75 ? -2.149 -15.299 24.881 1.00 65.94 75 TRP A CA 1
ATOM 593 C C . TRP 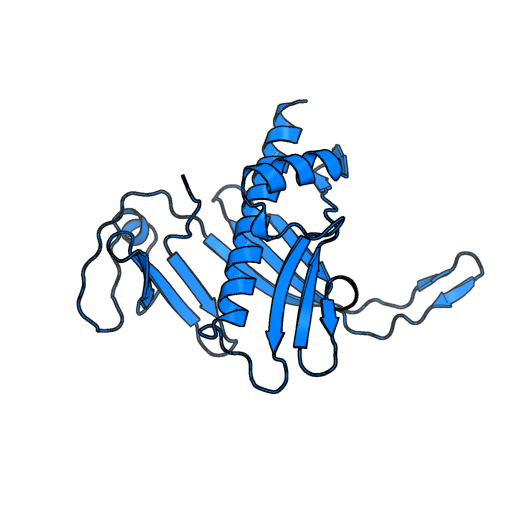A 1 75 ? -3.282 -16.130 25.486 1.00 65.94 75 TRP A C 1
ATOM 595 O O . TRP A 1 75 ? -3.907 -16.952 24.813 1.00 65.94 75 TRP A O 1
ATOM 605 N N . THR A 1 76 ? -3.540 -15.923 26.772 1.00 69.69 76 THR A N 1
ATOM 606 C CA . THR A 1 76 ? -4.576 -16.633 27.520 1.00 69.69 76 THR A CA 1
ATOM 607 C C . THR A 1 76 ? -5.846 -15.803 27.537 1.00 69.69 76 THR A C 1
ATOM 609 O O . THR A 1 76 ? -5.825 -14.673 28.016 1.00 69.69 76 THR A O 1
ATOM 612 N N . ASP A 1 77 ? -6.950 -16.352 27.030 1.00 77.38 77 ASP A N 1
ATOM 613 C CA . ASP A 1 77 ? -8.212 -15.624 27.017 1.00 77.38 77 ASP A CA 1
ATOM 614 C C . ASP A 1 77 ? -8.786 -15.347 28.409 1.00 77.38 77 ASP A C 1
ATOM 616 O O . ASP A 1 77 ? -8.333 -15.889 29.416 1.00 77.38 77 ASP A O 1
ATOM 620 N N . LYS A 1 78 ? -9.798 -14.470 28.473 1.00 76.69 78 LYS A N 1
ATOM 621 C CA . 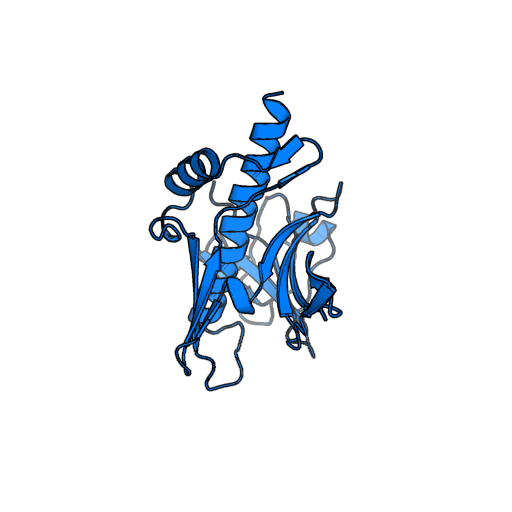LYS A 1 78 ? -10.483 -14.095 29.724 1.00 76.69 78 LYS A CA 1
ATOM 622 C C . LYS A 1 78 ? -11.053 -15.289 30.508 1.00 76.69 78 LYS A C 1
ATOM 624 O O . LYS A 1 78 ? -11.419 -15.124 31.664 1.00 76.69 78 LYS A O 1
ATOM 629 N N . ASN A 1 79 ? -11.130 -16.466 29.883 1.00 81.62 79 ASN A N 1
ATOM 630 C CA . ASN A 1 79 ? -11.597 -17.712 30.480 1.00 81.62 79 ASN A CA 1
ATOM 631 C C . ASN A 1 79 ? -10.435 -18.666 30.823 1.00 81.62 79 ASN A C 1
ATOM 633 O O . ASN A 1 79 ? -10.668 -19.845 31.075 1.00 81.62 79 ASN A O 1
ATOM 637 N N . GLY A 1 80 ? -9.184 -18.197 30.800 1.00 78.56 80 GLY A N 1
ATOM 638 C CA . GLY A 1 80 ? -8.013 -19.009 31.127 1.00 78.56 80 GLY A CA 1
ATOM 639 C C . GLY A 1 80 ? -7.568 -19.959 30.010 1.00 78.56 80 GLY A C 1
ATOM 640 O O . GLY A 1 80 ? -6.667 -20.769 30.229 1.00 78.56 80 GLY A O 1
ATOM 641 N N . LYS A 1 81 ? -8.158 -19.890 28.807 1.00 75.19 81 LYS A N 1
ATOM 642 C CA . LYS A 1 81 ? -7.784 -20.774 27.696 1.00 75.19 81 LYS A CA 1
ATOM 643 C C . LYS A 1 81 ? -6.624 -20.167 26.911 1.00 75.19 81 LYS A C 1
ATOM 645 O O . LYS A 1 81 ? -6.775 -19.118 26.287 1.00 75.19 81 LYS A O 1
ATOM 650 N N . MET A 1 82 ? -5.474 -20.847 26.893 1.00 61.81 82 MET A N 1
ATOM 651 C CA . MET A 1 82 ? -4.372 -20.495 25.991 1.00 61.81 82 MET A CA 1
ATOM 652 C C . MET A 1 82 ? -4.843 -20.583 24.539 1.00 61.81 82 MET A C 1
ATOM 654 O O . MET A 1 82 ? -5.255 -21.647 24.068 1.00 61.81 82 MET A O 1
ATOM 658 N N . ARG A 1 83 ? -4.748 -19.467 23.818 1.00 62.41 83 ARG A N 1
ATOM 659 C CA . ARG A 1 83 ? -4.873 -19.437 22.365 1.00 62.41 83 ARG A CA 1
ATOM 660 C C . ARG A 1 83 ? -3.482 -19.428 21.753 1.00 62.41 83 ARG A C 1
ATOM 662 O O . ARG A 1 83 ? -2.641 -18.580 22.045 1.00 62.41 83 ARG A O 1
ATOM 669 N N . LEU A 1 84 ? -3.238 -20.459 20.956 1.00 56.75 84 LEU A N 1
ATOM 670 C CA . LEU A 1 84 ? -2.011 -20.662 20.207 1.00 56.75 84 LEU A CA 1
ATOM 671 C C . LEU A 1 84 ? -2.179 -19.992 18.843 1.00 56.75 84 LEU A C 1
ATOM 673 O O . LEU A 1 84 ? -2.670 -20.614 17.907 1.00 56.75 84 LEU A O 1
ATOM 677 N N . ASP A 1 85 ? -1.759 -18.736 18.739 1.00 56.72 85 ASP A N 1
ATOM 678 C CA . ASP A 1 85 ? -1.659 -18.034 17.458 1.00 56.72 85 ASP A CA 1
ATOM 679 C C . ASP A 1 85 ? -0.315 -18.441 16.812 1.00 56.72 85 ASP A C 1
ATOM 681 O O . ASP A 1 85 ? 0.684 -17.740 16.930 1.00 56.72 85 ASP A O 1
ATOM 685 N N . ARG A 1 86 ? -0.235 -19.645 16.224 1.00 49.34 86 ARG A N 1
ATOM 686 C CA . ARG A 1 86 ? 1.022 -20.237 15.703 1.00 49.34 86 ARG A CA 1
ATOM 687 C C . ARG A 1 86 ? 1.309 -19.904 14.237 1.00 49.34 86 ARG A C 1
ATOM 689 O O . ARG A 1 86 ? 1.699 -20.797 13.488 1.00 49.34 86 ARG A O 1
ATOM 696 N N . HIS A 1 87 ? 1.138 -18.657 13.816 1.00 55.09 87 HIS A N 1
ATOM 697 C CA . HIS A 1 87 ? 1.496 -18.286 12.448 1.00 55.09 87 HIS A CA 1
ATOM 698 C C . HIS A 1 87 ? 2.384 -17.039 12.438 1.00 55.09 87 HIS A C 1
ATOM 700 O O . HIS A 1 87 ? 2.052 -16.058 13.113 1.00 55.09 87 HIS A O 1
ATOM 706 N N . PRO A 1 88 ? 3.543 -17.088 11.750 1.00 50.81 88 PRO A N 1
ATOM 707 C CA . PRO A 1 88 ? 4.331 -15.896 11.496 1.00 50.81 88 PRO A CA 1
ATOM 708 C C . PRO A 1 88 ? 3.475 -14.944 10.667 1.00 50.81 88 PRO A C 1
ATOM 710 O O . PRO A 1 88 ? 2.982 -15.303 9.603 1.00 50.81 88 PRO A O 1
ATOM 713 N N . LEU A 1 89 ? 3.289 -13.737 11.180 1.00 60.25 89 LEU A N 1
ATOM 714 C CA . LEU A 1 89 ? 2.545 -12.693 10.500 1.00 60.25 89 LEU A CA 1
ATOM 715 C C . LEU A 1 89 ? 3.536 -11.896 9.661 1.00 60.25 89 LEU A C 1
ATOM 717 O O . LEU A 1 89 ? 4.501 -11.355 10.205 1.00 60.25 89 LEU A O 1
ATOM 721 N N . ILE A 1 90 ? 3.314 -11.827 8.352 1.00 61.28 90 ILE A N 1
ATOM 722 C CA . ILE A 1 90 ? 4.072 -10.923 7.484 1.00 61.28 90 ILE A CA 1
ATOM 723 C C . ILE A 1 90 ? 3.401 -9.558 7.534 1.00 61.28 90 ILE A C 1
ATOM 725 O O . ILE A 1 90 ? 2.184 -9.446 7.370 1.00 61.28 90 ILE A O 1
ATOM 729 N N . CYS A 1 91 ? 4.204 -8.526 7.755 1.00 68.44 91 CYS A N 1
ATOM 730 C CA . CYS A 1 91 ? 3.775 -7.148 7.694 1.00 68.44 91 CYS A CA 1
ATOM 731 C C . CYS A 1 91 ? 4.527 -6.382 6.630 1.00 68.44 91 CYS A C 1
ATOM 733 O O . CYS A 1 91 ? 5.755 -6.387 6.618 1.00 68.44 91 CYS A O 1
ATOM 735 N N . ILE A 1 92 ? 3.772 -5.704 5.777 1.00 70.81 92 ILE A N 1
ATOM 736 C CA . ILE A 1 92 ? 4.319 -4.727 4.843 1.00 70.81 92 ILE A CA 1
ATOM 737 C C . ILE A 1 92 ? 4.270 -3.380 5.548 1.00 70.81 92 ILE A C 1
ATOM 739 O O . ILE A 1 92 ? 3.180 -2.874 5.828 1.00 70.81 92 ILE A O 1
ATOM 743 N N . CYS A 1 93 ? 5.437 -2.843 5.881 1.00 67.75 93 CYS A N 1
ATOM 744 C CA . CYS A 1 93 ? 5.589 -1.512 6.450 1.00 67.75 93 CYS A CA 1
ATOM 745 C C . CYS A 1 93 ? 5.967 -0.550 5.332 1.00 67.75 93 CYS A C 1
ATOM 747 O O . CYS A 1 93 ? 6.926 -0.802 4.610 1.00 67.75 93 CYS A O 1
ATOM 749 N N . VAL A 1 94 ? 5.215 0.540 5.210 1.00 68.31 94 VAL A N 1
ATOM 750 C CA . VAL A 1 94 ? 5.597 1.678 4.373 1.00 68.31 94 VAL A CA 1
ATOM 751 C C . VAL A 1 94 ? 5.919 2.835 5.303 1.00 68.31 94 VAL A C 1
ATOM 753 O O . VAL A 1 94 ? 5.118 3.172 6.189 1.00 68.31 94 VAL A O 1
ATOM 756 N N . GLU A 1 95 ? 7.098 3.403 5.108 1.00 66.75 95 GLU A N 1
ATOM 757 C CA . GLU A 1 95 ? 7.679 4.487 5.894 1.00 66.75 95 GLU A CA 1
ATOM 758 C C . GLU A 1 95 ? 8.019 5.658 4.982 1.00 66.75 95 GLU A C 1
ATOM 760 O O . GLU A 1 95 ? 8.395 5.460 3.827 1.00 66.75 95 GLU A O 1
ATOM 765 N N . HIS A 1 96 ? 7.877 6.861 5.526 1.00 66.00 96 HIS A N 1
ATOM 766 C CA . HIS A 1 96 ? 8.299 8.107 4.903 1.00 66.00 96 HIS A CA 1
ATOM 767 C C . HIS A 1 96 ? 9.291 8.784 5.840 1.00 66.00 96 HIS A C 1
ATOM 769 O O . HIS A 1 96 ? 9.056 8.829 7.053 1.00 66.00 96 HIS A O 1
ATOM 775 N N . ASP A 1 97 ? 10.390 9.251 5.263 1.00 58.94 97 ASP A N 1
ATOM 776 C CA . ASP A 1 97 ? 11.378 10.092 5.923 1.00 58.94 97 ASP A CA 1
ATOM 777 C C . ASP A 1 97 ? 11.293 11.494 5.310 1.00 58.94 97 ASP A C 1
ATOM 779 O O . ASP A 1 97 ? 11.592 11.678 4.130 1.00 58.94 97 ASP A O 1
ATOM 783 N N . ASP A 1 98 ? 10.827 12.455 6.109 1.00 56.06 98 ASP A N 1
ATOM 784 C CA . ASP A 1 98 ? 10.669 13.866 5.743 1.00 56.06 98 ASP A CA 1
ATOM 785 C C . ASP A 1 98 ? 11.738 14.771 6.391 1.00 56.06 98 ASP A C 1
ATOM 787 O O . ASP A 1 98 ? 11.514 15.970 6.579 1.00 56.06 98 ASP A O 1
ATOM 791 N N . GLU A 1 99 ? 12.879 14.188 6.787 1.00 44.41 99 GLU A N 1
ATOM 792 C CA . GLU A 1 99 ? 14.011 14.818 7.494 1.00 44.41 99 GLU A CA 1
ATOM 793 C C . GLU A 1 99 ? 13.715 15.286 8.931 1.00 44.41 99 GLU A C 1
ATOM 795 O O . GLU A 1 99 ? 14.631 15.671 9.667 1.00 44.41 99 GLU A O 1
ATOM 800 N N . LYS A 1 100 ? 12.449 15.264 9.372 1.00 45.25 100 LYS A N 1
ATOM 801 C CA . LYS A 1 100 ? 12.041 15.713 10.713 1.00 45.25 100 LYS A CA 1
ATOM 802 C C . LYS A 1 100 ? 11.611 14.553 11.594 1.00 45.25 100 LYS A C 1
ATOM 804 O O . LYS A 1 100 ? 11.943 14.554 12.784 1.00 45.25 100 LYS A O 1
ATOM 809 N N . THR A 1 101 ? 10.882 13.578 11.051 1.00 51.19 101 THR A N 1
ATOM 810 C CA . THR A 1 101 ? 10.404 12.415 11.809 1.00 51.19 101 THR A CA 1
ATOM 811 C C . THR A 1 101 ? 10.244 11.165 10.947 1.00 51.19 101 THR A C 1
ATOM 813 O O . THR A 1 101 ? 9.690 11.224 9.861 1.00 51.19 101 THR A O 1
ATOM 816 N N . PHE A 1 102 ? 10.615 10.003 11.493 1.00 52.84 102 PHE A N 1
ATOM 817 C CA . PHE A 1 102 ? 10.265 8.702 10.919 1.00 52.84 102 PHE A CA 1
ATOM 818 C C . PHE A 1 102 ? 8.910 8.232 11.450 1.00 52.84 102 PHE A C 1
ATOM 820 O O . PHE A 1 102 ? 8.731 8.090 12.669 1.00 52.84 102 PHE A O 1
ATOM 827 N N . HIS A 1 103 ? 7.968 7.898 10.565 1.00 63.53 103 HIS A N 1
ATOM 828 C CA . HIS A 1 103 ? 6.755 7.190 10.977 1.00 63.53 103 HIS A CA 1
ATOM 829 C C . HIS A 1 103 ? 6.281 6.144 9.974 1.00 63.53 103 HIS A C 1
ATOM 831 O O . HIS A 1 103 ? 6.149 6.377 8.775 1.00 63.53 103 HIS A O 1
ATOM 837 N N . HIS A 1 104 ? 5.883 4.985 10.505 1.00 60.00 104 HIS A N 1
ATOM 838 C CA . HIS A 1 104 ? 5.101 4.017 9.746 1.00 60.00 104 HIS A CA 1
ATOM 839 C C . HIS A 1 104 ? 3.705 4.599 9.512 1.00 60.00 104 HIS A C 1
ATOM 841 O O . HIS A 1 104 ? 2.878 4.655 10.437 1.00 60.00 104 HIS A O 1
ATOM 847 N N . ALA A 1 105 ? 3.388 5.027 8.288 1.00 65.25 105 ALA A N 1
ATOM 848 C CA . ALA A 1 105 ? 2.000 5.361 8.000 1.00 65.25 105 ALA A CA 1
ATOM 849 C C . ALA A 1 105 ? 1.181 4.112 7.743 1.00 65.25 105 ALA A C 1
ATOM 851 O O . ALA A 1 105 ? 0.124 3.982 8.366 1.00 65.25 105 ALA A O 1
ATOM 852 N N . LEU A 1 106 ? 1.659 3.173 6.926 1.00 78.06 106 LEU A N 1
ATOM 853 C CA . LEU A 1 106 ? 0.915 1.980 6.521 1.00 78.06 106 LEU A CA 1
ATOM 854 C C . LEU A 1 106 ? 1.587 0.698 7.013 1.00 78.06 106 LEU A C 1
ATOM 856 O O . LEU A 1 106 ? 2.787 0.512 6.860 1.00 78.06 106 LEU A O 1
ATOM 860 N N . GLN A 1 107 ? 0.775 -0.174 7.606 1.00 81.69 107 GLN A N 1
ATOM 861 C CA . GLN A 1 107 ? 1.153 -1.518 8.025 1.00 81.69 107 GLN A CA 1
ATOM 862 C C . GLN A 1 107 ? 0.061 -2.472 7.543 1.00 81.69 107 GLN A C 1
ATOM 864 O O . GLN A 1 107 ? -1.103 -2.281 7.904 1.00 81.69 107 GLN A O 1
ATOM 869 N N . LEU A 1 108 ? 0.420 -3.460 6.724 1.00 81.56 108 LEU A N 1
ATOM 870 C CA . LEU A 1 108 ? -0.504 -4.484 6.226 1.00 81.56 108 LEU A CA 1
ATOM 871 C C . LEU A 1 108 ? -0.145 -5.842 6.794 1.00 81.56 108 LEU A C 1
ATOM 873 O O . LEU A 1 108 ? 0.939 -6.341 6.523 1.00 81.56 108 LEU A O 1
ATOM 877 N N . LEU A 1 109 ? -1.064 -6.457 7.527 1.00 81.31 109 LEU A N 1
ATOM 878 C CA . LEU A 1 109 ? -0.935 -7.822 8.024 1.00 81.31 109 LEU A CA 1
ATOM 879 C C . LEU A 1 109 ? -1.368 -8.799 6.935 1.00 81.31 109 LEU A C 1
ATOM 881 O O . LEU A 1 109 ? -2.567 -8.969 6.762 1.00 81.31 109 LEU A O 1
ATOM 885 N N . VAL A 1 110 ? -0.453 -9.490 6.254 1.00 78.31 110 VAL A N 1
ATOM 886 C CA . VAL A 1 110 ? -0.798 -10.389 5.130 1.00 78.31 110 VAL A CA 1
ATOM 887 C C . VAL A 1 110 ? -1.915 -11.380 5.500 1.00 78.31 110 VAL A C 1
ATOM 889 O O . VAL A 1 110 ? -2.889 -11.490 4.770 1.00 78.31 110 VAL A O 1
ATOM 892 N N . ASP A 1 111 ? -1.883 -11.989 6.685 1.00 77.62 111 ASP A N 1
ATOM 893 C CA . ASP A 1 111 ? -2.923 -12.930 7.143 1.00 77.62 111 ASP A CA 1
ATOM 894 C C . ASP A 1 111 ? -4.335 -12.330 7.287 1.00 77.62 111 ASP A C 1
ATOM 896 O O . ASP A 1 111 ? -5.325 -13.060 7.336 1.00 77.62 111 ASP A O 1
ATOM 900 N N . LYS A 1 112 ? -4.447 -11.007 7.438 1.00 80.38 112 LYS A N 1
ATOM 901 C CA . LYS A 1 112 ? -5.733 -10.306 7.624 1.00 80.38 112 LYS A CA 1
ATOM 902 C C . LYS A 1 112 ? -6.134 -9.473 6.421 1.00 80.38 112 LYS A C 1
ATOM 904 O O . LYS A 1 112 ? -7.319 -9.309 6.135 1.00 80.38 112 LYS A O 1
ATOM 909 N N . ASP A 1 113 ? -5.124 -8.896 5.801 1.00 86.12 113 ASP A N 1
ATOM 910 C CA . ASP A 1 113 ? -5.192 -7.853 4.802 1.00 86.12 113 ASP A CA 1
ATOM 911 C C . ASP A 1 113 ? -4.874 -8.421 3.412 1.00 86.12 113 ASP A C 1
ATOM 913 O O . ASP A 1 113 ? -4.973 -7.693 2.436 1.00 86.12 113 ASP A O 1
ATOM 917 N N . ALA A 1 114 ? -4.566 -9.716 3.280 1.00 87.31 114 ALA A N 1
ATOM 918 C CA . ALA A 1 114 ? -4.468 -10.395 1.996 1.00 87.31 114 ALA A CA 1
ATOM 919 C C . ALA A 1 114 ? -5.388 -11.622 1.904 1.00 87.31 114 ALA A C 1
ATOM 921 O O . ALA A 1 114 ? -5.668 -12.307 2.887 1.00 87.31 114 ALA A O 1
ATOM 922 N N . VAL A 1 115 ? -5.867 -11.903 0.694 1.00 89.31 115 VAL A N 1
ATOM 923 C CA . VAL A 1 115 ? -6.674 -13.082 0.360 1.00 89.31 115 VAL A CA 1
ATOM 924 C C . VAL A 1 115 ? -5.959 -13.847 -0.743 1.00 89.31 115 VAL A C 1
ATOM 926 O O . VAL A 1 115 ? -5.708 -13.286 -1.807 1.00 89.31 115 VAL A O 1
ATOM 929 N N . SER A 1 116 ? -5.645 -15.118 -0.495 1.00 85.62 116 SER A N 1
ATOM 930 C CA . SER A 1 116 ? -5.055 -16.013 -1.493 1.00 85.62 116 SER A CA 1
ATOM 931 C C . SER A 1 116 ? -6.099 -16.987 -2.032 1.00 85.62 116 SER A C 1
ATOM 933 O O . SER A 1 116 ? -6.850 -17.581 -1.258 1.00 85.62 116 SER A O 1
ATOM 935 N N . ASP A 1 117 ? -6.126 -17.172 -3.350 1.00 86.56 117 ASP A N 1
ATOM 936 C CA . ASP A 1 117 ? -6.862 -18.254 -4.024 1.00 86.56 117 ASP A CA 1
ATOM 937 C C . ASP A 1 117 ? -5.942 -19.407 -4.475 1.00 86.56 117 ASP A C 1
ATOM 939 O O . ASP A 1 117 ? -6.337 -20.264 -5.262 1.00 86.56 117 ASP A O 1
ATOM 943 N N . GLY A 1 118 ? -4.718 -19.452 -3.938 1.00 79.25 118 GLY A N 1
ATOM 944 C CA . GLY A 1 118 ? -3.712 -20.479 -4.210 1.00 79.25 118 GLY A CA 1
ATOM 945 C C . GLY A 1 118 ? -2.739 -20.116 -5.329 1.00 79.25 118 GLY A C 1
ATOM 946 O O . GLY A 1 118 ? -1.618 -20.616 -5.319 1.00 79.25 118 GLY A O 1
ATOM 947 N N . LYS A 1 119 ? -3.124 -19.216 -6.240 1.00 85.81 119 LYS A N 1
ATOM 948 C CA . LYS A 1 119 ? -2.240 -18.689 -7.291 1.00 85.81 119 LYS A CA 1
ATOM 949 C C . LYS A 1 119 ? -2.087 -17.177 -7.206 1.00 85.81 119 LYS A C 1
ATOM 951 O O . LYS A 1 119 ? -1.001 -16.665 -7.441 1.00 85.81 119 LYS A O 1
ATOM 956 N N . THR A 1 120 ? -3.139 -16.464 -6.838 1.00 88.94 120 THR A N 1
ATOM 957 C CA . THR A 1 120 ? -3.142 -15.010 -6.758 1.00 88.94 120 THR A CA 1
ATOM 958 C C . THR A 1 120 ? -3.364 -14.573 -5.319 1.00 88.94 120 THR A C 1
ATOM 960 O O . THR A 1 120 ? -4.251 -15.071 -4.622 1.00 88.94 120 THR A O 1
ATOM 963 N N . ILE A 1 121 ? -2.557 -13.613 -4.874 1.00 90.06 121 ILE A N 1
ATOM 964 C CA . ILE A 1 121 ? -2.691 -12.954 -3.577 1.00 90.06 121 ILE A CA 1
ATOM 965 C C . ILE A 1 121 ? -3.232 -11.551 -3.827 1.00 90.06 121 ILE A C 1
ATOM 967 O O . ILE A 1 121 ? -2.609 -10.762 -4.528 1.00 90.06 121 ILE A O 1
ATOM 971 N N . ARG A 1 122 ? -4.392 -11.237 -3.253 1.00 92.88 122 ARG A N 1
ATOM 972 C CA . ARG A 1 122 ? -5.057 -9.928 -3.332 1.00 92.88 122 ARG A CA 1
ATOM 973 C C . ARG A 1 122 ? -4.892 -9.176 -2.022 1.00 92.88 122 ARG A C 1
ATOM 975 O O . ARG A 1 122 ? -5.263 -9.714 -0.984 1.00 92.88 122 ARG A O 1
ATOM 982 N N . PHE A 1 123 ? -4.396 -7.945 -2.071 1.00 92.44 123 PHE A N 1
ATOM 983 C CA . PHE A 1 123 ? -4.137 -7.105 -0.903 1.00 92.44 123 PHE A CA 1
ATOM 984 C C . PHE A 1 123 ? -5.225 -6.051 -0.714 1.00 92.44 123 PHE A C 1
ATOM 986 O O . PHE A 1 123 ? -5.665 -5.386 -1.653 1.00 92.44 123 PHE A O 1
ATOM 993 N N . TYR A 1 124 ? -5.617 -5.868 0.538 1.00 93.44 124 TYR A N 1
ATOM 994 C CA . TYR A 1 124 ? -6.650 -4.957 0.987 1.00 93.44 124 TYR A CA 1
ATOM 995 C C . TYR A 1 124 ? -6.185 -4.181 2.219 1.00 93.44 124 TYR A C 1
ATOM 997 O O . TYR A 1 124 ? -5.327 -4.625 2.964 1.00 93.44 124 TYR A O 1
ATOM 1005 N N . HIS A 1 125 ? -6.820 -3.052 2.510 1.00 90.94 125 HIS A N 1
ATOM 1006 C CA . HIS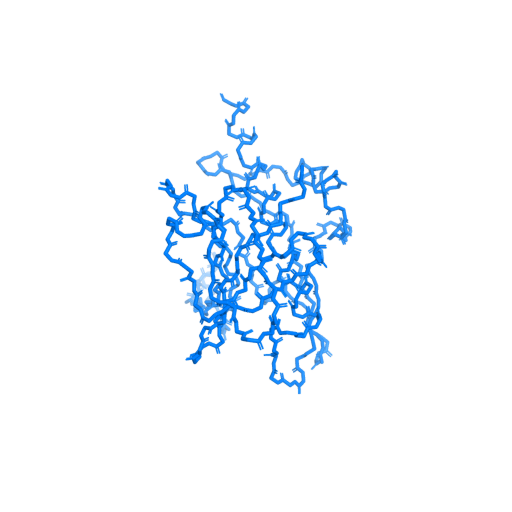 A 1 125 ? -6.730 -2.411 3.819 1.00 90.94 125 HIS A CA 1
ATOM 1007 C C . HIS A 1 125 ? -8.121 -2.009 4.306 1.00 90.94 125 HIS A C 1
ATOM 1009 O O . HIS A 1 125 ? -8.993 -1.626 3.529 1.00 90.94 125 HIS A O 1
ATOM 1015 N N . ASN A 1 126 ? -8.359 -2.092 5.614 1.00 88.75 126 ASN A N 1
ATOM 1016 C CA . ASN A 1 126 ? -9.685 -1.854 6.197 1.00 88.75 126 ASN A CA 1
ATOM 1017 C C . ASN A 1 126 ? -9.994 -0.373 6.491 1.00 88.75 126 ASN A C 1
ATOM 1019 O O . ASN A 1 126 ? -11.092 -0.060 6.955 1.00 88.75 126 ASN A O 1
ATOM 1023 N N . GLY A 1 127 ? -9.039 0.532 6.263 1.00 87.19 127 GLY A N 1
ATOM 1024 C CA . GLY A 1 127 ? -9.201 1.967 6.510 1.00 87.19 127 GLY A CA 1
ATOM 1025 C C . GLY A 1 127 ? -8.960 2.427 7.932 1.00 87.19 127 GLY A C 1
ATOM 1026 O O . GLY A 1 127 ? -9.154 3.606 8.224 1.00 87.19 127 GLY A O 1
ATOM 1027 N N . ARG A 1 128 ? -8.559 1.531 8.834 1.00 86.56 128 ARG A N 1
ATOM 1028 C CA . ARG A 1 128 ? -8.225 1.919 10.198 1.00 86.56 128 ARG A CA 1
ATOM 1029 C C . ARG A 1 128 ? -7.009 2.840 10.175 1.00 86.56 128 ARG A C 1
ATOM 1031 O O . ARG A 1 128 ? -5.988 2.571 9.540 1.00 86.56 128 ARG A O 1
ATOM 1038 N N . ILE A 1 129 ? -7.120 3.949 10.889 1.00 87.00 129 ILE A N 1
ATOM 1039 C CA . ILE A 1 129 ? -6.065 4.948 10.958 1.00 87.00 129 ILE A CA 1
ATOM 1040 C C . ILE A 1 129 ? -5.963 5.482 12.379 1.00 87.00 129 ILE A C 1
ATOM 1042 O O . ILE A 1 129 ? -6.967 5.822 12.999 1.00 87.00 129 ILE A O 1
ATOM 1046 N N . ALA A 1 130 ? -4.746 5.506 12.910 1.00 84.56 130 ALA A N 1
ATOM 1047 C CA . ALA A 1 130 ? -4.427 6.197 14.151 1.00 84.56 130 ALA A CA 1
ATOM 1048 C C . ALA A 1 130 ? -3.905 7.601 13.821 1.00 84.56 130 ALA A C 1
ATOM 1050 O O . ALA A 1 130 ? -3.159 7.768 12.852 1.00 84.56 130 ALA A O 1
ATOM 1051 N N . VAL A 1 131 ? -4.296 8.587 14.628 1.00 84.25 131 VAL A N 1
ATOM 1052 C CA . VAL A 1 131 ? -3.899 9.997 14.511 1.00 84.25 131 VAL A CA 1
ATOM 1053 C C . VAL A 1 131 ? -3.116 10.384 15.770 1.00 84.25 131 VAL A C 1
ATOM 1055 O O . VAL A 1 131 ? -3.593 11.097 16.650 1.00 84.25 131 VAL A O 1
ATOM 1058 N N . GLY A 1 132 ? -1.908 9.829 15.904 1.00 77.88 132 GLY A N 1
ATOM 1059 C CA . GLY A 1 132 ? -1.028 10.077 17.050 1.00 77.88 132 GLY A CA 1
ATOM 1060 C C . GLY A 1 132 ? -1.703 9.819 18.404 1.00 77.88 132 GLY A C 1
ATOM 1061 O O . GLY A 1 132 ? -2.374 8.805 18.601 1.00 77.88 132 GLY A O 1
ATOM 1062 N N . LYS A 1 133 ? -1.545 10.761 19.344 1.00 78.75 133 LYS A N 1
ATOM 1063 C CA . LYS A 1 133 ? -2.125 10.678 20.699 1.00 78.75 133 LYS A CA 1
ATOM 1064 C C . LYS A 1 133 ? -3.649 10.880 20.737 1.00 78.75 133 LYS A C 1
ATOM 1066 O O . LYS A 1 133 ? -4.255 10.590 21.762 1.00 78.75 133 LYS A O 1
ATOM 1071 N N . MET A 1 134 ? -4.272 11.332 19.644 1.00 78.12 134 MET A N 1
ATOM 1072 C CA . MET A 1 134 ? -5.723 11.570 19.566 1.00 78.12 134 MET A CA 1
ATOM 1073 C C . MET A 1 134 ? -6.534 10.278 19.387 1.00 78.12 134 MET A C 1
ATOM 1075 O O . MET A 1 134 ? -7.762 10.298 19.430 1.00 78.12 134 MET A O 1
ATOM 1079 N N . GLY A 1 135 ? -5.864 9.139 19.193 1.00 80.75 135 GLY A N 1
ATOM 1080 C CA . GLY A 1 135 ? -6.516 7.846 19.032 1.00 80.75 135 GLY A CA 1
ATOM 1081 C C . GLY A 1 135 ? -6.879 7.543 17.579 1.00 80.75 135 GLY A C 1
ATOM 1082 O O . GLY A 1 135 ? -6.102 7.811 16.664 1.00 80.75 135 GLY A O 1
ATOM 1083 N N . SER A 1 136 ? -8.022 6.889 17.358 1.00 85.44 136 SER A N 1
ATOM 1084 C CA . SER A 1 136 ? -8.420 6.413 16.024 1.00 85.44 136 SER A CA 1
ATOM 1085 C C . SER A 1 136 ? -9.168 7.495 15.242 1.00 85.44 136 SER A C 1
ATOM 1087 O O . SER A 1 136 ? -10.154 8.039 15.732 1.00 85.44 136 SER A O 1
ATOM 1089 N N . GLY A 1 137 ? -8.727 7.774 14.015 1.00 85.88 137 GLY A N 1
ATOM 1090 C CA . GLY A 1 137 ? -9.423 8.666 13.090 1.00 85.88 137 GLY A CA 1
ATOM 1091 C C . GLY A 1 137 ? -10.691 8.029 12.514 1.00 85.88 137 GLY A C 1
ATOM 1092 O O . GLY A 1 137 ? -10.844 6.803 12.497 1.00 85.88 137 GLY A O 1
ATOM 1093 N N . LYS A 1 138 ? -11.616 8.862 12.023 1.00 89.50 138 LYS A N 1
ATOM 1094 C CA . LYS A 1 138 ? -12.865 8.377 11.423 1.00 89.50 138 LYS A CA 1
ATOM 1095 C C . LYS A 1 138 ? -12.610 7.794 10.036 1.00 89.50 138 LYS A C 1
ATOM 1097 O O . LYS A 1 138 ? -12.201 8.501 9.119 1.00 89.50 138 LYS A O 1
ATOM 1102 N N . LYS A 1 139 ? -12.934 6.510 9.873 1.00 90.00 139 LYS A N 1
ATOM 1103 C CA . LYS A 1 139 ? -12.816 5.787 8.597 1.00 90.00 139 LYS A CA 1
ATOM 1104 C C . LYS A 1 139 ? -13.620 6.439 7.466 1.00 90.00 139 LYS A C 1
ATOM 1106 O O . LYS A 1 139 ? -13.144 6.449 6.338 1.00 90.00 139 LYS A O 1
ATOM 1111 N N . SER A 1 140 ? -14.806 6.976 7.758 1.00 90.25 140 SER A N 1
ATOM 1112 C CA . SER A 1 140 ? -15.653 7.644 6.761 1.00 90.25 140 SER A CA 1
ATOM 1113 C C . SER A 1 140 ? -14.983 8.890 6.182 1.00 90.25 140 SER A C 1
ATOM 1115 O O . SER A 1 140 ? -14.927 9.034 4.971 1.00 90.25 140 SER A O 1
ATOM 1117 N N . GLU A 1 141 ? -14.383 9.732 7.030 1.00 91.19 141 GLU A N 1
ATOM 1118 C CA . GLU A 1 141 ? -13.686 10.943 6.576 1.00 91.19 141 GLU A CA 1
ATOM 1119 C C . GLU A 1 141 ? -12.452 10.599 5.728 1.00 91.19 141 GLU A C 1
ATOM 1121 O O . GLU A 1 141 ? -12.179 11.264 4.729 1.00 91.19 141 GLU A O 1
ATOM 1126 N N . LEU A 1 142 ? -11.728 9.529 6.086 1.00 91.12 142 LEU A N 1
ATOM 1127 C CA . LEU A 1 142 ? -10.638 9.019 5.253 1.00 91.12 142 LEU A CA 1
ATOM 1128 C C . LEU A 1 142 ? -11.162 8.510 3.901 1.00 91.12 142 LEU A C 1
ATOM 1130 O O . LEU A 1 142 ? -10.561 8.801 2.871 1.00 91.12 142 LEU A O 1
ATOM 1134 N N . CYS A 1 143 ? -12.285 7.788 3.894 1.00 91.62 143 CYS A N 1
ATOM 1135 C CA . CYS A 1 143 ? -12.914 7.285 2.672 1.00 91.62 143 CYS A CA 1
ATOM 1136 C C . CYS A 1 143 ? -13.308 8.424 1.730 1.00 91.62 143 CYS A C 1
ATOM 1138 O O . CYS A 1 143 ? -12.998 8.363 0.542 1.00 91.62 143 CYS A O 1
ATOM 1140 N N . ASP A 1 144 ? -13.903 9.495 2.259 1.00 91.69 144 ASP A N 1
ATOM 1141 C CA . ASP A 1 144 ? -14.256 10.685 1.481 1.00 91.69 144 ASP A CA 1
ATOM 1142 C C . ASP A 1 144 ? -13.020 11.341 0.852 1.00 91.69 144 ASP A C 1
ATOM 1144 O O . ASP A 1 144 ? -13.077 11.872 -0.259 1.00 91.69 144 ASP A O 1
ATOM 1148 N N . MET A 1 145 ? -11.887 11.318 1.556 1.00 90.81 145 MET A N 1
ATOM 1149 C CA . MET A 1 145 ? -10.644 11.899 1.060 1.00 90.81 145 MET A CA 1
ATOM 1150 C C . MET A 1 145 ? -9.996 11.037 -0.024 1.00 90.81 145 MET A C 1
ATOM 1152 O O . MET A 1 145 ? -9.565 11.562 -1.053 1.00 90.81 145 MET A O 1
ATOM 1156 N N . VAL A 1 146 ? -9.990 9.715 0.164 1.00 91.12 146 VAL A N 1
ATOM 1157 C CA . VAL A 1 146 ? -9.526 8.761 -0.851 1.00 91.12 146 VAL A CA 1
ATOM 1158 C C . VAL A 1 146 ? -10.411 8.835 -2.094 1.00 91.12 146 VAL A C 1
ATOM 1160 O O . VAL A 1 146 ? -9.881 8.894 -3.197 1.00 91.12 146 VAL A O 1
ATOM 1163 N N . ALA A 1 147 ? -11.733 8.942 -1.944 1.00 90.75 147 ALA A N 1
ATOM 1164 C CA . ALA A 1 147 ? -12.658 9.107 -3.067 1.00 90.75 147 ALA A CA 1
ATOM 1165 C C . ALA A 1 147 ? -12.355 10.346 -3.919 1.00 90.75 147 ALA A C 1
ATOM 1167 O O . ALA A 1 147 ? -12.541 10.323 -5.133 1.00 90.75 147 ALA A O 1
ATOM 1168 N N . LYS A 1 148 ? -11.862 11.422 -3.295 1.00 88.19 148 LYS A N 1
ATOM 1169 C CA . LYS A 1 148 ? -11.500 12.662 -3.993 1.00 88.19 148 LYS A CA 1
ATOM 1170 C C . LYS A 1 148 ? -10.130 12.598 -4.664 1.00 88.19 148 LYS A C 1
ATOM 1172 O O . LYS A 1 148 ? -9.973 13.162 -5.741 1.00 88.19 148 LYS A O 1
ATOM 1177 N N . ARG A 1 149 ? -9.137 11.977 -4.020 1.00 85.50 149 ARG A N 1
ATOM 1178 C CA . ARG A 1 149 ? -7.733 12.015 -4.475 1.00 85.50 149 ARG A CA 1
ATOM 1179 C C . ARG A 1 149 ? -7.309 10.791 -5.272 1.00 85.50 149 ARG A C 1
ATOM 1181 O O . ARG A 1 149 ? -6.550 10.918 -6.224 1.00 85.50 149 ARG A O 1
ATOM 1188 N N . TYR A 1 150 ? -7.770 9.614 -4.869 1.00 89.44 150 TYR A N 1
ATOM 1189 C CA . TYR A 1 150 ? -7.310 8.342 -5.410 1.00 89.44 150 TYR A CA 1
ATOM 1190 C C . TYR A 1 150 ? -8.420 7.276 -5.374 1.00 89.44 150 TYR A C 1
ATOM 1192 O O . TYR A 1 150 ? -8.298 6.263 -4.684 1.00 89.44 150 TYR A O 1
ATOM 1200 N N . PRO A 1 151 ? -9.534 7.477 -6.104 1.00 90.88 151 PRO A N 1
ATOM 1201 C CA . PRO A 1 151 ? -10.709 6.604 -6.020 1.00 90.88 151 PRO A CA 1
ATOM 1202 C C . PRO A 1 151 ? -10.466 5.184 -6.545 1.00 90.88 151 PRO A C 1
ATOM 1204 O O . PRO A 1 151 ? -11.241 4.285 -6.233 1.00 90.88 151 PRO A O 1
ATOM 1207 N N . LYS A 1 152 ? -9.396 4.960 -7.319 1.00 90.50 152 LYS A N 1
ATOM 1208 C CA . LYS A 1 152 ? -9.112 3.680 -7.988 1.00 90.50 152 LYS A CA 1
ATOM 1209 C C . LYS A 1 152 ? -8.910 2.493 -7.038 1.00 90.50 152 LYS A C 1
ATOM 1211 O O . LYS A 1 152 ? -9.028 1.356 -7.471 1.00 90.50 152 LYS A O 1
ATOM 1216 N N . ILE A 1 153 ? -8.613 2.756 -5.766 1.00 92.25 153 ILE A N 1
ATOM 1217 C CA . ILE A 1 153 ? -8.435 1.721 -4.738 1.00 92.25 153 ILE A CA 1
ATOM 1218 C C . ILE A 1 153 ? -9.703 1.472 -3.915 1.00 92.25 153 ILE A C 1
ATOM 1220 O O . ILE A 1 153 ? -9.664 0.677 -2.985 1.00 92.25 153 ILE A O 1
ATOM 1224 N N . LEU A 1 154 ? -10.814 2.168 -4.170 1.00 92.31 154 LEU A N 1
ATOM 1225 C CA . LEU A 1 154 ? -12.042 1.970 -3.399 1.00 92.31 154 LEU A CA 1
ATOM 1226 C C . LEU A 1 154 ? -12.733 0.666 -3.802 1.00 92.31 154 LEU A C 1
ATOM 1228 O O . LEU A 1 154 ? -13.105 0.489 -4.958 1.00 92.31 154 LEU A O 1
ATOM 1232 N N . ASP A 1 155 ? -12.959 -0.210 -2.824 1.00 90.00 155 ASP A N 1
ATOM 1233 C CA . ASP A 1 155 ? -13.688 -1.465 -2.997 1.00 90.00 155 ASP A CA 1
ATOM 1234 C C . ASP A 1 155 ? -14.663 -1.674 -1.827 1.00 90.00 155 ASP A C 1
ATOM 1236 O O . ASP A 1 155 ? -14.354 -2.279 -0.793 1.00 90.00 155 ASP A O 1
ATOM 1240 N N . GLY A 1 156 ? -15.851 -1.076 -1.962 1.00 85.81 156 GLY A N 1
ATOM 1241 C CA . GLY A 1 156 ? -16.877 -1.071 -0.922 1.00 85.81 156 GLY A CA 1
ATOM 1242 C C . GLY A 1 156 ? -16.375 -0.432 0.375 1.00 85.81 156 GLY A C 1
ATOM 1243 O O . GLY A 1 156 ? -16.049 0.750 0.418 1.00 85.81 156 GLY A O 1
ATOM 1244 N N . GLU A 1 157 ? -16.315 -1.217 1.454 1.00 82.94 157 GLU A N 1
ATOM 1245 C CA . GLU A 1 157 ? -15.795 -0.755 2.747 1.00 82.94 157 GLU A CA 1
ATOM 1246 C C . GLU A 1 157 ? -14.275 -0.931 2.907 1.00 82.94 157 GLU A C 1
ATOM 1248 O O . GLU A 1 157 ? -13.729 -0.622 3.974 1.00 82.94 157 GLU A O 1
ATOM 1253 N N . LYS A 1 158 ? -13.581 -1.477 1.911 1.00 89.75 158 LYS A N 1
ATOM 1254 C CA . LYS A 1 158 ? -12.139 -1.731 1.952 1.00 89.75 158 LYS A CA 1
ATOM 1255 C C . LYS A 1 158 ? -11.429 -0.937 0.861 1.00 89.75 158 LYS A C 1
ATOM 1257 O O . LYS A 1 158 ? -12.043 -0.382 -0.045 1.00 89.75 158 LYS A O 1
ATOM 1262 N N . TYR A 1 159 ? -10.111 -0.887 0.985 1.00 93.19 159 TYR A N 1
ATOM 1263 C CA . TYR A 1 159 ? -9.231 -0.340 -0.032 1.00 93.19 159 TYR A CA 1
ATOM 1264 C C . TYR A 1 159 ? -8.514 -1.499 -0.710 1.00 93.19 159 TYR A C 1
ATOM 1266 O O . TYR A 1 159 ? -7.770 -2.201 -0.030 1.00 93.19 159 TYR A O 1
ATOM 1274 N N . TYR A 1 160 ? -8.765 -1.732 -1.993 1.00 95.12 160 TYR A N 1
ATOM 1275 C CA . TYR A 1 160 ? -8.056 -2.718 -2.801 1.00 95.12 160 TYR A CA 1
ATOM 1276 C C . TYR A 1 160 ? -6.717 -2.139 -3.255 1.00 95.12 160 TYR A C 1
ATOM 1278 O O . TYR A 1 160 ? -6.673 -1.133 -3.958 1.00 95.12 160 TYR A O 1
ATOM 1286 N N . LEU A 1 161 ? -5.622 -2.757 -2.821 1.00 92.31 161 LEU A N 1
ATOM 1287 C CA . LEU A 1 161 ? -4.270 -2.249 -3.059 1.00 92.31 161 LEU A CA 1
ATOM 1288 C C . LEU A 1 161 ? -3.592 -2.931 -4.248 1.00 92.31 161 LEU A C 1
ATOM 1290 O O . LEU A 1 161 ? -2.642 -2.387 -4.793 1.00 92.31 161 LEU A O 1
ATOM 1294 N N . GLY A 1 162 ? -4.099 -4.076 -4.692 1.00 92.19 162 GLY A N 1
ATOM 1295 C CA . GLY A 1 162 ? -3.579 -4.784 -5.855 1.00 92.19 162 GLY A CA 1
ATOM 1296 C C . GLY A 1 162 ? -3.588 -6.288 -5.652 1.00 92.19 162 GLY A C 1
ATOM 1297 O O . GLY A 1 162 ? -3.997 -6.800 -4.606 1.00 92.19 162 GLY A O 1
ATOM 1298 N N . SER A 1 163 ? -3.119 -6.998 -6.666 1.00 92.50 163 SER A N 1
ATOM 1299 C CA . SER A 1 163 ? -2.962 -8.446 -6.639 1.00 92.50 163 SER A CA 1
ATOM 1300 C C . SER A 1 163 ? -1.640 -8.830 -7.253 1.00 92.50 163 SER A C 1
ATOM 1302 O O . SER A 1 163 ? -1.256 -8.197 -8.224 1.00 92.50 163 SER A O 1
ATOM 1304 N N . ILE A 1 164 ? -1.018 -9.887 -6.749 1.00 89.75 164 ILE A N 1
ATOM 1305 C CA . ILE A 1 164 ? 0.182 -10.479 -7.342 1.00 89.75 164 ILE A CA 1
ATOM 1306 C C . ILE A 1 164 ? -0.038 -11.962 -7.602 1.00 89.75 164 ILE A C 1
ATOM 1308 O O . ILE A 1 164 ? -0.786 -12.623 -6.868 1.00 89.75 164 ILE A O 1
ATOM 1312 N N . THR A 1 165 ? 0.630 -12.498 -8.616 1.00 86.00 165 THR A N 1
ATOM 1313 C CA . THR A 1 165 ? 0.622 -13.941 -8.885 1.00 86.00 165 THR A CA 1
ATOM 1314 C C . THR A 1 165 ? 1.793 -14.609 -8.161 1.00 86.00 165 THR A C 1
ATOM 1316 O O . THR A 1 165 ? 2.949 -14.299 -8.401 1.00 86.00 165 THR A O 1
ATOM 1319 N N . ALA A 1 166 ? 1.497 -15.516 -7.232 1.00 76.12 166 ALA A N 1
ATOM 1320 C CA . ALA A 1 166 ? 2.459 -16.132 -6.319 1.00 76.12 166 ALA A CA 1
ATOM 1321 C C . ALA A 1 166 ? 2.850 -17.567 -6.728 1.00 76.12 166 ALA A C 1
ATOM 1323 O O . ALA A 1 166 ? 3.105 -18.408 -5.865 1.00 76.12 166 ALA A O 1
ATOM 1324 N N . ASP A 1 167 ? 2.870 -17.875 -8.029 1.00 78.06 167 ASP A N 1
ATOM 1325 C CA . ASP A 1 167 ? 3.331 -19.167 -8.565 1.00 78.06 167 ASP A CA 1
ATOM 1326 C C . ASP A 1 167 ? 4.797 -19.149 -9.035 1.00 78.06 167 ASP A C 1
ATOM 1328 O O . ASP A 1 167 ? 5.316 -20.170 -9.491 1.00 78.06 167 ASP A O 1
ATOM 1332 N N . TYR A 1 168 ? 5.493 -18.023 -8.870 1.00 75.25 168 TYR A N 1
ATOM 1333 C CA . TYR A 1 168 ? 6.900 -17.857 -9.224 1.00 75.25 168 TYR A CA 1
ATOM 1334 C C . TYR A 1 168 ? 7.600 -16.830 -8.309 1.00 75.25 168 TYR A C 1
ATOM 1336 O O . TYR A 1 168 ? 7.007 -16.255 -7.396 1.00 75.25 168 TYR A O 1
ATOM 1344 N N . LEU A 1 169 ? 8.905 -16.633 -8.528 1.00 76.25 169 LEU A N 1
ATOM 1345 C CA . LEU A 1 169 ? 9.695 -15.610 -7.840 1.00 76.25 169 LEU A CA 1
ATOM 1346 C C . LEU A 1 169 ? 9.279 -14.209 -8.309 1.00 76.25 169 LEU A C 1
ATOM 1348 O O . LEU A 1 169 ? 9.660 -13.809 -9.405 1.00 76.25 169 LEU A O 1
ATOM 1352 N N . LEU A 1 170 ? 8.552 -13.484 -7.461 1.00 74.56 170 LEU A N 1
ATOM 1353 C CA . LEU A 1 170 ? 8.085 -12.123 -7.728 1.00 74.56 170 LEU A CA 1
ATOM 1354 C C . LEU A 1 170 ? 9.243 -11.190 -8.076 1.00 74.56 170 LEU A C 1
ATOM 1356 O O . LEU A 1 170 ? 10.214 -11.084 -7.315 1.00 74.56 170 LEU A O 1
ATOM 1360 N N . ARG A 1 171 ? 9.114 -10.485 -9.199 1.00 72.06 171 ARG A N 1
ATOM 1361 C CA . ARG A 1 171 ? 10.050 -9.433 -9.589 1.00 72.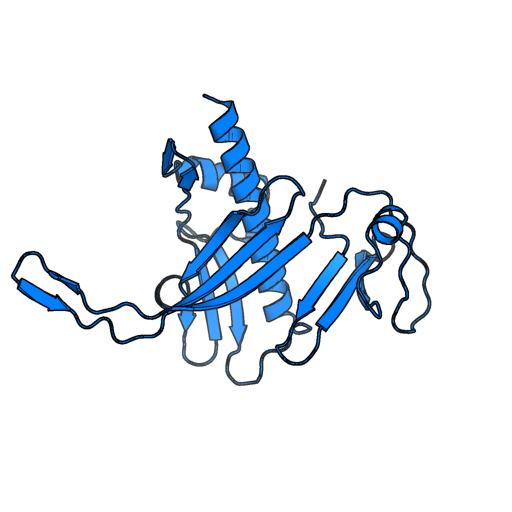06 171 ARG A CA 1
ATOM 1362 C C . ARG A 1 171 ? 9.376 -8.079 -9.554 1.00 72.06 171 ARG A C 1
ATOM 1364 O O . ARG A 1 171 ? 8.174 -7.939 -9.700 1.00 72.06 171 ARG A O 1
ATOM 1371 N N . LEU A 1 172 ? 10.183 -7.064 -9.311 1.00 68.56 172 LEU A N 1
ATOM 1372 C CA . LEU A 1 172 ? 9.702 -5.720 -9.021 1.00 68.56 172 LEU A CA 1
ATOM 1373 C C . LEU A 1 172 ? 9.440 -4.895 -10.286 1.00 68.56 172 LEU A C 1
ATOM 1375 O O . LEU A 1 172 ? 8.810 -3.849 -10.201 1.00 68.56 172 LEU A O 1
ATOM 1379 N N . ASP A 1 173 ? 9.912 -5.371 -11.437 1.00 71.38 173 ASP A N 1
ATOM 1380 C CA . ASP A 1 173 ? 9.594 -4.870 -12.774 1.00 71.38 173 ASP A CA 1
ATOM 1381 C C . ASP A 1 173 ? 8.308 -5.492 -13.347 1.00 71.38 173 ASP A C 1
ATOM 1383 O O . ASP A 1 173 ? 7.879 -5.142 -14.449 1.00 71.38 173 ASP A O 1
ATOM 1387 N N . GLU A 1 174 ? 7.674 -6.409 -12.612 1.00 77.94 174 GLU A N 1
ATOM 1388 C CA . GLU A 1 174 ? 6.419 -7.009 -13.040 1.00 77.94 174 GLU A CA 1
ATOM 1389 C C . GLU A 1 174 ? 5.253 -6.035 -12.854 1.00 77.94 174 GLU A C 1
ATOM 1391 O O . GLU A 1 174 ? 5.150 -5.386 -11.809 1.00 77.94 174 GLU A O 1
ATOM 1396 N N . PRO A 1 175 ? 4.338 -5.934 -13.836 1.00 79.75 175 PRO A N 1
ATOM 1397 C CA . PRO A 1 175 ? 3.264 -4.946 -13.798 1.00 79.75 175 PRO A CA 1
ATOM 1398 C C . PRO A 1 175 ? 2.374 -5.035 -12.555 1.00 79.75 175 PRO A C 1
ATOM 1400 O O . PRO A 1 175 ? 1.965 -4.012 -12.015 1.00 79.75 175 PRO A O 1
ATOM 1403 N N . ASP A 1 176 ? 2.087 -6.248 -12.083 1.00 84.31 176 ASP A N 1
ATOM 1404 C CA . ASP A 1 176 ? 1.218 -6.493 -10.933 1.00 84.31 176 ASP A CA 1
ATOM 1405 C C . ASP A 1 176 ? 1.890 -6.101 -9.602 1.00 84.31 176 ASP A C 1
ATOM 1407 O O . ASP A 1 176 ? 1.245 -5.534 -8.711 1.00 84.31 176 ASP A O 1
ATOM 1411 N N . VAL A 1 177 ? 3.205 -6.308 -9.495 1.00 83.12 177 VAL A N 1
ATOM 1412 C CA . VAL A 1 177 ? 4.029 -5.847 -8.371 1.00 83.12 177 VAL A CA 1
ATOM 1413 C C . VAL A 1 177 ? 4.203 -4.324 -8.388 1.00 83.12 177 VAL A C 1
ATOM 1415 O O . VAL A 1 177 ? 4.040 -3.685 -7.344 1.00 83.12 177 VAL A O 1
ATOM 1418 N N . ILE A 1 178 ? 4.465 -3.724 -9.554 1.00 78.69 178 ILE A N 1
ATOM 1419 C CA . ILE A 1 178 ? 4.545 -2.263 -9.725 1.00 78.69 178 ILE A CA 1
ATOM 1420 C C . ILE A 1 178 ? 3.226 -1.607 -9.309 1.00 78.69 178 ILE A C 1
ATOM 1422 O O . ILE A 1 178 ? 3.228 -0.664 -8.515 1.00 78.69 178 ILE A O 1
ATOM 1426 N N . ASP A 1 179 ? 2.095 -2.121 -9.793 1.00 83.38 179 ASP A N 1
ATOM 1427 C CA . ASP A 1 179 ? 0.773 -1.588 -9.462 1.00 83.38 179 ASP A CA 1
ATOM 1428 C C . ASP A 1 179 ? 0.493 -1.647 -7.957 1.00 83.38 179 ASP A C 1
ATOM 1430 O O . ASP A 1 179 ? -0.018 -0.677 -7.380 1.00 83.38 179 ASP A O 1
ATOM 1434 N N . LEU A 1 180 ? 0.862 -2.753 -7.299 1.00 85.50 180 LEU A N 1
ATOM 1435 C CA . LEU A 1 180 ? 0.760 -2.879 -5.846 1.00 85.50 180 LEU A CA 1
ATOM 1436 C C . LEU A 1 180 ? 1.592 -1.800 -5.138 1.00 85.50 180 LEU A C 1
ATOM 1438 O O . LEU A 1 180 ? 1.071 -1.115 -4.257 1.00 85.50 180 LEU A O 1
ATOM 1442 N N . ILE A 1 181 ? 2.853 -1.607 -5.533 1.00 82.69 181 ILE A N 1
ATOM 1443 C CA . ILE A 1 181 ? 3.749 -0.599 -4.942 1.00 82.69 181 ILE A CA 1
ATOM 1444 C C . ILE A 1 181 ? 3.189 0.816 -5.127 1.00 82.69 181 ILE A C 1
ATOM 1446 O O . ILE A 1 181 ? 3.089 1.569 -4.155 1.00 82.69 181 ILE A O 1
ATOM 1450 N N . ILE A 1 182 ? 2.749 1.167 -6.338 1.00 79.44 182 ILE A N 1
ATOM 1451 C CA . ILE A 1 182 ? 2.156 2.479 -6.637 1.00 79.44 182 ILE A CA 1
ATOM 1452 C C . ILE A 1 182 ? 0.933 2.729 -5.751 1.00 79.44 182 ILE A C 1
ATOM 1454 O O . ILE A 1 182 ? 0.768 3.821 -5.200 1.00 79.44 182 ILE A O 1
ATOM 1458 N N . ASN A 1 183 ? 0.068 1.729 -5.582 1.00 86.44 183 ASN A N 1
ATOM 1459 C CA . ASN A 1 183 ? -1.119 1.853 -4.742 1.00 86.44 183 ASN A CA 1
ATOM 1460 C C . ASN A 1 183 ? -0.777 1.964 -3.255 1.00 86.44 183 ASN A C 1
ATOM 1462 O O . ASN A 1 183 ? -1.431 2.739 -2.556 1.00 86.44 183 ASN A O 1
ATOM 1466 N N . LEU A 1 184 ? 0.242 1.244 -2.779 1.00 84.94 184 LEU A N 1
ATOM 1467 C CA . LEU A 1 184 ? 0.737 1.347 -1.405 1.00 84.94 184 LEU A CA 1
ATOM 1468 C C . LEU A 1 184 ? 1.225 2.763 -1.097 1.00 84.94 184 LEU A C 1
ATOM 1470 O O . LEU A 1 184 ? 0.773 3.352 -0.114 1.00 84.94 184 LEU A O 1
ATOM 1474 N N . ILE A 1 185 ? 2.088 3.319 -1.950 1.00 80.94 185 ILE A N 1
ATOM 1475 C CA . ILE A 1 185 ? 2.655 4.666 -1.783 1.00 80.94 185 ILE A CA 1
ATOM 1476 C C . ILE A 1 185 ? 1.558 5.728 -1.920 1.00 80.94 185 ILE A C 1
ATOM 1478 O O . ILE A 1 185 ? 1.395 6.582 -1.051 1.00 80.94 185 ILE A O 1
ATOM 1482 N N . SER A 1 186 ? 0.723 5.641 -2.955 1.00 83.12 186 SER A N 1
ATOM 1483 C CA . SER A 1 186 ? -0.358 6.614 -3.168 1.00 83.12 186 SER A CA 1
ATOM 1484 C C . SER A 1 186 ? -1.344 6.631 -1.997 1.00 83.12 186 SER A C 1
ATOM 1486 O O . SER A 1 186 ? -1.757 7.690 -1.520 1.00 83.12 186 SER A O 1
ATOM 1488 N N . TYR A 1 187 ? -1.710 5.453 -1.486 1.00 88.00 187 TYR A N 1
ATOM 1489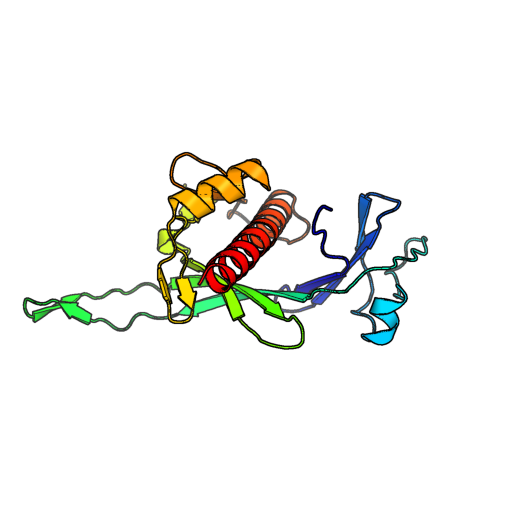 C CA . TYR A 1 187 ? -2.582 5.347 -0.323 1.00 88.00 187 TYR A CA 1
ATOM 1490 C C . TYR A 1 187 ? -1.902 5.821 0.965 1.00 88.00 187 TYR A C 1
ATOM 1492 O O . TYR A 1 187 ? -2.558 6.436 1.810 1.00 88.00 187 TYR A O 1
ATOM 1500 N N . PHE A 1 188 ? -0.601 5.563 1.120 1.00 84.31 188 PHE A N 1
ATOM 1501 C CA . PHE A 1 188 ? 0.209 6.086 2.216 1.00 84.31 188 PHE A CA 1
ATOM 1502 C C . PHE A 1 188 ? 0.128 7.615 2.269 1.00 84.31 188 PHE A C 1
ATOM 1504 O O . PHE A 1 188 ? -0.243 8.154 3.311 1.00 84.31 188 PHE A O 1
ATOM 1511 N N . ILE A 1 189 ? 0.377 8.292 1.145 1.00 81.38 189 ILE A N 1
ATOM 1512 C CA . ILE A 1 189 ? 0.417 9.760 1.061 1.00 81.38 189 ILE A CA 1
ATOM 1513 C C . ILE A 1 189 ? -0.934 10.359 1.459 1.00 81.38 189 ILE A C 1
ATOM 1515 O O . ILE A 1 189 ? -1.007 11.249 2.306 1.00 81.38 189 ILE A O 1
ATOM 1519 N N . VAL A 1 190 ? -2.030 9.805 0.928 1.00 86.31 190 VAL A N 1
ATOM 1520 C CA . VAL A 1 190 ? -3.388 10.233 1.302 1.00 86.31 190 VAL A CA 1
ATOM 1521 C C . VAL A 1 190 ? -3.633 10.030 2.801 1.00 86.31 190 VAL A C 1
ATOM 1523 O O . VAL A 1 190 ? -4.240 10.873 3.455 1.00 86.31 190 VAL A O 1
ATOM 1526 N N . ARG A 1 191 ? -3.170 8.927 3.394 1.00 87.69 191 ARG A N 1
ATOM 1527 C CA . ARG A 1 191 ? -3.338 8.697 4.838 1.00 87.69 191 ARG A CA 1
ATOM 1528 C C . ARG A 1 191 ? -2.517 9.651 5.687 1.00 87.69 191 ARG A C 1
ATOM 1530 O O . ARG A 1 191 ? -2.971 10.006 6.775 1.00 87.69 191 ARG A O 1
ATOM 1537 N N . ASP A 1 192 ? -1.341 10.034 5.225 1.00 83.88 192 ASP A N 1
ATOM 1538 C CA . ASP A 1 192 ? -0.479 10.927 5.979 1.00 83.88 192 ASP A CA 1
ATOM 1539 C C . ASP A 1 192 ? -1.016 12.353 5.988 1.00 83.88 192 ASP A C 1
ATOM 1541 O O . ASP A 1 192 ? -1.235 12.936 7.050 1.00 83.88 192 ASP A O 1
ATOM 1545 N N . GLU A 1 193 ? -1.426 12.842 4.823 1.00 85.25 193 GLU A N 1
ATOM 1546 C CA . GLU A 1 193 ? -2.120 14.118 4.715 1.00 85.25 193 GLU A CA 1
ATOM 1547 C C . GLU A 1 193 ? -3.397 14.153 5.569 1.00 85.25 193 GLU A C 1
ATOM 1549 O O . GLU A 1 193 ? -3.694 15.151 6.228 1.00 85.25 193 GLU A O 1
ATOM 1554 N N . PHE A 1 194 ? -4.146 13.046 5.617 1.00 88.62 194 PHE A N 1
ATOM 1555 C CA . PHE A 1 194 ? -5.336 12.951 6.461 1.00 88.62 194 PHE A CA 1
ATOM 1556 C C . PHE A 1 194 ? -4.986 13.177 7.934 1.00 88.62 194 PHE A C 1
ATOM 1558 O O . PHE A 1 194 ? -5.715 13.874 8.642 1.00 88.62 194 PHE A O 1
ATOM 1565 N N . ARG A 1 195 ? -3.875 12.602 8.411 1.00 86.69 195 ARG A N 1
ATOM 1566 C CA . ARG A 1 195 ? -3.428 12.784 9.798 1.00 86.69 195 ARG A CA 1
ATOM 1567 C C . ARG A 1 195 ? -3.084 14.235 10.074 1.00 86.69 195 ARG A C 1
ATOM 1569 O O . ARG A 1 195 ? -3.509 14.735 11.111 1.00 86.69 195 ARG A O 1
ATOM 1576 N N . GLU A 1 196 ? -2.381 14.902 9.167 1.00 86.12 196 GLU A N 1
ATOM 1577 C CA . GLU A 1 196 ? -2.029 16.315 9.324 1.00 86.12 196 GLU A CA 1
ATOM 1578 C C . GLU A 1 196 ? -3.265 17.215 9.337 1.00 86.12 196 GLU A C 1
ATOM 1580 O O . GLU A 1 196 ? -3.418 18.052 10.228 1.00 86.12 196 GLU A O 1
ATOM 1585 N N . ILE A 1 197 ? -4.223 16.985 8.435 1.00 87.12 197 ILE A N 1
ATOM 1586 C CA . ILE A 1 197 ? -5.493 17.722 8.428 1.00 87.12 197 ILE A CA 1
ATOM 1587 C C . ILE A 1 197 ? -6.244 17.533 9.751 1.00 87.12 197 ILE A C 1
ATOM 1589 O O . ILE A 1 197 ? -6.777 18.498 10.297 1.00 87.12 197 ILE A O 1
ATOM 1593 N N . VAL A 1 198 ? -6.312 16.308 10.280 1.00 86.75 198 VAL A N 1
ATOM 1594 C CA . VAL A 1 198 ? -7.017 16.041 11.544 1.00 86.75 198 VAL A CA 1
ATOM 1595 C C . VAL A 1 198 ? -6.282 16.653 12.739 1.00 86.75 198 VAL A C 1
ATOM 1597 O O . VAL A 1 198 ? -6.944 17.228 13.603 1.00 86.75 198 VAL A O 1
ATOM 1600 N N . LYS A 1 199 ? -4.945 16.586 12.779 1.00 85.25 199 LYS A N 1
ATOM 1601 C CA . LYS A 1 199 ? -4.133 17.235 13.822 1.00 85.25 199 LYS A CA 1
ATOM 1602 C C . LYS A 1 199 ? -4.343 18.752 13.827 1.00 85.25 199 LYS A C 1
ATOM 1604 O O . LYS A 1 199 ? -4.562 19.311 14.888 1.00 85.25 199 LYS A O 1
ATOM 1609 N N . ASN A 1 200 ? -4.361 19.389 12.654 1.00 83.56 200 ASN A N 1
ATOM 1610 C CA . ASN A 1 200 ? -4.486 20.846 12.515 1.00 83.56 200 ASN A CA 1
ATOM 1611 C C . ASN A 1 200 ? -5.909 21.392 12.738 1.00 83.56 200 ASN A C 1
ATOM 1613 O O . ASN A 1 200 ? -6.094 22.601 12.843 1.00 83.56 200 ASN A O 1
ATOM 1617 N N . ARG A 1 201 ? -6.934 20.530 12.774 1.00 81.31 201 ARG A N 1
ATOM 1618 C CA . ARG A 1 201 ? -8.320 20.920 13.100 1.00 81.31 201 ARG A CA 1
ATOM 1619 C C . ARG A 1 201 ? -8.565 21.107 14.600 1.00 81.31 201 ARG A C 1
ATOM 1621 O O . ARG A 1 201 ? -9.658 21.541 14.961 1.00 81.31 201 ARG A O 1
ATOM 1628 N N . THR A 1 202 ? -7.609 20.720 15.440 1.00 57.28 202 THR A N 1
ATOM 1629 C CA . THR A 1 202 ? -7.739 20.677 16.903 1.00 57.28 202 THR A CA 1
ATOM 1630 C C . THR A 1 202 ? -6.741 21.626 17.537 1.00 57.28 202 THR A C 1
ATOM 1632 O O . THR A 1 202 ? -7.130 22.287 18.522 1.00 57.28 202 THR A O 1
#

pLDDT: mean 72.19, std 15.95, range [31.14, 95.12]

Secondary structure (DSSP, 8-state):
-----SEEEEE-SS-EEEEEEETTTTEEEEESSPPPHHHHHHT---BSSS-------S---EEEEEEEEEE---EE-TTSPEE---SEEEEEEEEEE-SS-EEEEEEEEHHHHEEE-SSEEEEEE----B-GGG-BPPHHHHHHHHHHH-GGGEETTEEEEEEEE-SS---TTSHHHHHHHHHHHHHHHHHHHHHHHHHHT-

Foldseek 3Di:
DPPDAQKAWDDPPPDIWIWGQAPVVRDIFTFPDDDDPVCVQQQHTHTPDDDDRGGDHDDHKYKDWDKDWDDDDWDADPVRRTDDPPDTWIWIFIWICPVPDIDGFDIFGQVVQWDDPPFKIWGKAQQWGALPPVGTDDSVVLQVLCCVQPVVQDDPRIGTLFMDTPPDDDDCPDPRNVSSVVSVVSSSVSSVVVSVVVVVVD

Sequence (202 aa):
MPSEAYYTLLINGDRFFCYKYATNANQYIQIEDLPEYEAMLTGECVAVVDNGSLNTEGNTEIFSIGFVTYWKASWTDKNGKMRLDRHPLICICVEHDDEKTFHHALQLLVDKDAVSDGKTIRFYHNGRIAVGKMGSGKKSELCDMVAKRYPKILDGEKYYLGSITADYLLRLDEPDVIDLIINLISYFIVRDEFREIVKNRT

Radius of gyration: 19.18 Å; chains: 1; bounding box: 41×42×54 Å